Protein AF-L1P5S3-F1 (afdb_monomer_lite)

Foldseek 3Di:
DDDDDDDDDDDPPDVDPPPDPPPPVVQQDLVLLVVLVCPDQQNVLVQVVCCVQQVHRFKDWDWDWDADPNFIWIKIWIFGHAPPDTHTDWIKTAGRRGSNFIWTQDPVRDTGTVVVVVVVLVVVVVLVVCVVVQLQCLQADPVSVLVQADPFEWEWEQDPVSGIHIDPGDNDDPDNRHPVWDWDWDDGSFWIWTATPPPGKIFIWGDDDSHIHGRYIGD

pLDDT: mean 85.03, std 16.92, range [34.47, 97.31]

Radius of gyration: 24.55 Å; chains: 1; bounding box: 67×38×88 Å

Secondary structure (DSSP, 8-state):
--------------S--------------HHHHHHHHHTSHHHHHHHHHHHHHHSS--EEEEEEEEEETTEEEEEEEEEEE-SS-EEEEEEEEEETTEEEEEEEE-TTS-EEEHHHHHHHHHHHHHHGGGHHHHHHHHHH-HHHHHHTEEEEEEEEEE-TTS-EEEE---SS--S---TTS-EEEEEETTEEEEEETTT--EEEEEEETTEEEEEEEE-

Structure (mmCIF, N/CA/C/O backbone):
data_AF-L1P5S3-F1
#
_entry.id   AF-L1P5S3-F1
#
loop_
_atom_site.group_PDB
_atom_site.id
_atom_site.type_symbol
_atom_site.label_atom_id
_atom_site.label_alt_id
_atom_site.label_comp_id
_atom_site.label_asym_id
_atom_site.label_entity_id
_atom_site.label_seq_id
_atom_site.pdbx_PDB_ins_code
_atom_site.Cartn_x
_atom_site.Cartn_y
_atom_site.Cartn_z
_atom_site.occupancy
_atom_site.B_iso_or_equiv
_atom_site.auth_seq_id
_atom_site.auth_comp_id
_atom_site.auth_asym_id
_atom_site.auth_atom_id
_atom_site.pdbx_PDB_model_num
ATOM 1 N N . MET A 1 1 ? 43.421 15.321 66.075 1.00 35.12 1 MET A N 1
ATOM 2 C CA . MET A 1 1 ? 43.368 15.310 64.597 1.00 35.12 1 MET A CA 1
ATOM 3 C C . MET A 1 1 ? 42.610 14.053 64.197 1.00 35.12 1 MET A C 1
ATOM 5 O O . MET A 1 1 ? 43.048 12.979 64.567 1.00 35.12 1 MET A O 1
ATOM 9 N N . THR A 1 2 ? 41.324 14.192 63.843 1.00 34.53 2 THR A N 1
ATOM 10 C CA . THR A 1 2 ? 40.792 13.954 62.472 1.00 34.53 2 THR A CA 1
ATOM 11 C C . THR A 1 2 ? 41.035 12.519 61.984 1.00 34.53 2 THR A C 1
ATOM 13 O O . THR A 1 2 ? 42.180 12.112 61.921 1.00 34.53 2 THR A O 1
ATOM 16 N N . LYS A 1 3 ? 40.067 11.712 61.543 1.00 34.47 3 LYS A N 1
ATOM 17 C CA . LYS A 1 3 ? 38.667 11.914 61.141 1.00 34.47 3 LYS A CA 1
ATOM 18 C C . LYS A 1 3 ? 38.027 10.517 60.981 1.00 34.47 3 LYS A C 1
ATOM 20 O O . LYS A 1 3 ? 38.712 9.555 60.664 1.00 34.47 3 LYS A O 1
ATOM 25 N N . TYR A 1 4 ? 36.716 10.478 61.188 1.00 41.50 4 TYR A N 1
ATOM 26 C CA . TYR A 1 4 ? 35.738 9.433 60.875 1.00 41.50 4 TYR A CA 1
ATOM 27 C C . TYR A 1 4 ? 35.933 8.704 59.535 1.00 41.50 4 TYR A C 1
ATOM 29 O O . TYR A 1 4 ? 36.260 9.352 58.546 1.00 41.50 4 TYR A O 1
ATOM 37 N N . ALA A 1 5 ? 35.530 7.428 59.476 1.00 39.50 5 ALA A N 1
ATOM 38 C CA . ALA A 1 5 ? 34.438 6.995 58.592 1.00 39.50 5 ALA A CA 1
ATOM 39 C C . ALA A 1 5 ? 33.967 5.575 58.955 1.00 39.50 5 ALA A C 1
ATOM 41 O O . ALA A 1 5 ? 34.622 4.574 58.684 1.00 39.50 5 ALA A O 1
ATOM 42 N N . ILE A 1 6 ? 32.798 5.533 59.586 1.00 43.88 6 ILE A N 1
ATOM 43 C CA . ILE A 1 6 ? 31.935 4.370 59.757 1.00 43.88 6 ILE A CA 1
ATOM 44 C C . ILE A 1 6 ? 31.344 4.030 58.380 1.00 43.88 6 ILE A C 1
ATOM 46 O O . ILE A 1 6 ? 30.724 4.900 57.770 1.00 43.88 6 ILE A O 1
ATOM 50 N N . LEU A 1 7 ? 31.488 2.791 57.904 1.00 36.34 7 LEU A N 1
ATOM 51 C CA . LEU A 1 7 ? 30.709 2.280 56.771 1.00 36.34 7 LEU A CA 1
ATOM 52 C C . LEU A 1 7 ? 29.681 1.278 57.313 1.00 36.34 7 LEU A C 1
ATOM 54 O O . LEU A 1 7 ? 29.959 0.094 57.484 1.00 36.34 7 LEU A O 1
ATOM 58 N N . ILE A 1 8 ? 28.509 1.804 57.672 1.00 47.88 8 ILE A N 1
ATOM 59 C CA . ILE A 1 8 ? 27.335 1.033 58.086 1.00 47.88 8 ILE A CA 1
ATOM 60 C C . ILE A 1 8 ? 26.680 0.411 56.848 1.00 47.88 8 ILE A C 1
ATOM 62 O O . ILE A 1 8 ? 26.396 1.094 55.865 1.00 47.88 8 ILE A O 1
ATOM 66 N N . LEU A 1 9 ? 26.415 -0.892 56.956 1.00 48.91 9 LEU A N 1
ATOM 67 C CA . LEU A 1 9 ? 25.468 -1.670 56.163 1.00 48.91 9 LEU A CA 1
ATOM 68 C C . LEU A 1 9 ? 24.110 -0.968 56.049 1.00 48.91 9 LEU A C 1
ATOM 70 O O . LEU A 1 9 ? 23.388 -0.929 57.038 1.00 48.91 9 LEU A O 1
ATOM 74 N N . VAL A 1 10 ? 23.712 -0.547 54.848 1.00 45.19 10 VAL A N 1
ATOM 75 C CA . VAL A 1 10 ? 22.305 -0.547 54.410 1.00 45.19 10 VAL A CA 1
ATOM 76 C C . VAL A 1 10 ? 22.292 -0.635 52.885 1.00 45.19 10 VAL A C 1
ATOM 78 O O . VAL A 1 10 ? 22.661 0.326 52.223 1.00 45.19 10 VAL A O 1
ATOM 81 N N . THR A 1 11 ? 21.897 -1.776 52.318 1.00 45.16 11 THR A N 1
ATOM 82 C CA . THR A 1 11 ? 21.231 -1.882 50.996 1.00 45.16 11 THR A CA 1
ATOM 83 C C . THR A 1 11 ? 20.811 -3.334 50.747 1.00 45.16 11 THR A C 1
ATOM 85 O O . THR A 1 11 ? 21.218 -3.999 49.803 1.00 45.16 11 THR A O 1
ATOM 88 N N . SER A 1 12 ? 19.962 -3.846 51.631 1.00 45.00 12 SER A N 1
ATOM 89 C CA . SER A 1 12 ? 19.159 -5.053 51.396 1.00 45.00 12 SER A CA 1
ATOM 90 C C . SER A 1 12 ? 17.698 -4.787 51.763 1.00 45.00 12 SER A C 1
ATOM 92 O O . SER A 1 12 ? 17.032 -5.564 52.433 1.00 45.00 12 SER A O 1
ATOM 94 N N . MET A 1 13 ? 17.193 -3.650 51.289 1.00 44.00 13 MET A N 1
ATOM 95 C CA . MET A 1 13 ? 15.770 -3.392 51.107 1.00 44.00 13 MET A CA 1
ATOM 96 C C . MET A 1 13 ? 15.628 -2.781 49.722 1.00 44.00 13 MET A C 1
ATOM 98 O O . MET A 1 13 ? 16.158 -1.702 49.496 1.00 44.00 13 MET A O 1
ATOM 102 N N . LEU A 1 14 ? 15.017 -3.548 48.815 1.00 44.66 14 LEU A N 1
ATOM 103 C CA . LEU A 1 14 ? 14.262 -3.153 47.611 1.00 44.66 14 LEU A CA 1
ATOM 104 C C . LEU A 1 14 ? 13.977 -4.369 46.689 1.00 44.66 14 LEU A C 1
ATOM 106 O O . LEU A 1 14 ? 13.505 -4.201 45.572 1.00 44.66 14 LEU A O 1
ATOM 110 N N . LEU A 1 15 ? 14.164 -5.611 47.161 1.00 42.84 15 LEU A N 1
ATOM 111 C CA . LEU A 1 15 ? 13.545 -6.810 46.571 1.00 42.84 15 LEU A CA 1
ATOM 112 C C . LEU A 1 15 ? 12.185 -7.088 47.225 1.00 42.84 15 LEU A C 1
ATOM 114 O O . LEU A 1 15 ? 11.959 -8.138 47.810 1.00 42.84 15 LEU A O 1
ATOM 118 N N . SER A 1 16 ? 11.301 -6.099 47.159 1.00 41.97 16 SER A N 1
ATOM 119 C CA . SER A 1 16 ? 9.858 -6.262 47.365 1.00 41.97 16 SER A CA 1
ATOM 120 C C . SER A 1 16 ? 9.163 -4.951 47.004 1.00 41.97 16 SER A C 1
ATOM 122 O O . SER A 1 16 ? 8.587 -4.267 47.842 1.00 41.97 16 SER A O 1
ATOM 124 N N . CYS A 1 17 ? 9.253 -4.601 45.724 1.00 41.22 17 CYS A N 1
ATOM 125 C CA . CYS A 1 17 ? 8.175 -3.901 45.044 1.00 41.22 17 CYS A CA 1
ATOM 126 C C . CYS A 1 17 ? 7.685 -4.813 43.920 1.00 41.22 17 CYS A C 1
ATOM 128 O O . CYS A 1 17 ? 7.823 -4.511 42.739 1.00 41.22 17 CYS A O 1
ATOM 130 N N . GLU A 1 18 ? 7.001 -5.888 44.313 1.00 43.19 18 GLU A N 1
ATOM 131 C CA . GLU A 1 18 ? 5.738 -6.255 43.667 1.00 43.19 18 GLU A CA 1
ATOM 132 C C . GLU A 1 18 ? 4.734 -5.113 43.908 1.00 43.19 18 GLU A C 1
ATOM 134 O O . GLU A 1 18 ? 3.696 -5.261 44.544 1.00 43.19 18 GLU A O 1
ATOM 139 N N . ASN A 1 19 ? 5.071 -3.908 43.448 1.00 40.59 19 ASN A N 1
ATOM 140 C CA . ASN A 1 19 ? 4.117 -2.827 43.408 1.00 40.59 19 ASN A CA 1
ATOM 141 C C . ASN A 1 19 ? 3.303 -3.095 42.166 1.00 40.59 19 ASN A C 1
ATOM 143 O O . ASN A 1 19 ? 3.696 -2.716 41.067 1.00 40.59 19 ASN A O 1
ATOM 147 N N . ALA A 1 20 ? 2.201 -3.810 42.377 1.00 40.59 20 ALA A N 1
ATOM 148 C CA . ALA A 1 20 ? 0.887 -3.359 41.967 1.00 40.59 20 ALA A CA 1
ATOM 149 C C . ALA A 1 20 ? 0.939 -2.144 41.026 1.00 40.59 20 ALA A C 1
ATOM 151 O O . ALA A 1 20 ? 0.567 -1.026 41.390 1.00 40.59 20 ALA A O 1
ATOM 152 N N . SER A 1 21 ? 1.308 -2.373 39.767 1.00 39.81 21 SER A N 1
ATOM 153 C CA . SER A 1 21 ? 0.631 -1.687 38.687 1.00 39.81 21 SER A CA 1
ATOM 154 C C . SER A 1 21 ? -0.776 -2.254 38.729 1.00 39.81 21 SER A C 1
ATOM 156 O O . SER A 1 21 ? -1.131 -3.209 38.044 1.00 39.81 21 SER A O 1
ATOM 158 N N . SER A 1 22 ? -1.562 -1.697 39.652 1.00 42.19 22 SER A N 1
ATOM 159 C CA . SER A 1 22 ? -3.004 -1.676 39.545 1.00 42.19 22 SER A CA 1
ATOM 160 C C . SER A 1 22 ? -3.326 -1.612 38.058 1.00 42.19 22 SER A C 1
ATOM 162 O O . SER A 1 22 ? -2.827 -0.741 37.338 1.00 42.19 22 SER A O 1
ATOM 164 N N . LEU A 1 23 ? -4.075 -2.610 37.592 1.00 40.25 23 LEU A N 1
ATOM 165 C CA . LEU A 1 23 ? -4.736 -2.615 36.300 1.00 40.25 23 LEU A CA 1
ATOM 166 C C . LEU A 1 23 ? -5.725 -1.435 36.265 1.00 40.25 23 LEU A C 1
ATOM 168 O O . LEU A 1 23 ? -6.934 -1.607 36.159 1.00 40.25 23 LEU A O 1
ATOM 172 N N . LEU A 1 24 ? -5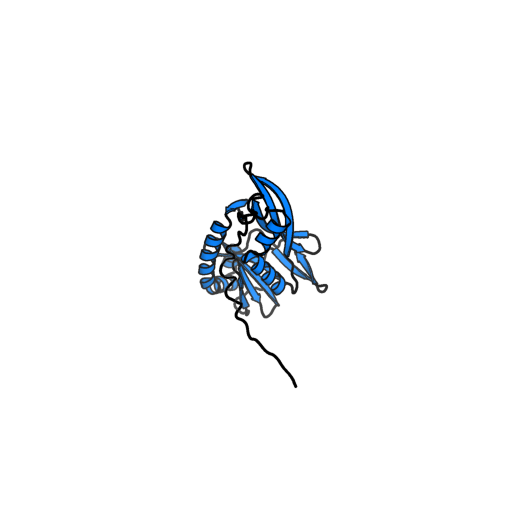.224 -0.204 36.324 1.00 40.44 24 LEU A N 1
ATOM 173 C CA . LEU A 1 24 ? -5.786 0.883 35.562 1.00 40.44 24 LEU A CA 1
ATOM 174 C C . LEU A 1 24 ? -5.600 0.433 34.122 1.00 40.44 24 LEU A C 1
ATOM 176 O O . LEU A 1 24 ? -4.555 0.660 33.510 1.00 40.44 24 LEU A O 1
ATOM 180 N N . LYS A 1 25 ? -6.604 -0.285 33.597 1.00 50.34 25 LYS A N 1
ATOM 181 C CA . LYS A 1 25 ? -6.824 -0.350 32.156 1.00 50.34 25 LYS A CA 1
ATOM 182 C C . LYS A 1 25 ? -6.714 1.099 31.707 1.00 50.34 25 LYS A C 1
ATOM 184 O O . LYS A 1 25 ? -7.606 1.879 32.023 1.00 50.34 25 LYS A O 1
ATOM 189 N N . LYS A 1 26 ? -5.593 1.480 31.079 1.00 57.44 26 LYS A N 1
ATOM 190 C CA . LYS A 1 26 ? -5.477 2.784 30.428 1.00 57.44 26 LYS A CA 1
ATOM 191 C C . LYS A 1 26 ? -6.709 2.865 29.550 1.00 57.44 26 LYS A C 1
ATOM 193 O O . LYS A 1 26 ? -6.843 2.053 28.633 1.00 57.44 26 LYS A O 1
ATOM 198 N N . GLU A 1 27 ? -7.641 3.737 29.916 1.00 71.50 27 GLU A N 1
ATOM 199 C CA . GLU A 1 27 ? -8.877 3.858 29.170 1.00 71.50 27 GLU A CA 1
ATOM 200 C C . GLU A 1 27 ? -8.493 4.149 27.728 1.00 71.50 27 GLU A C 1
ATOM 202 O O . GLU A 1 27 ? -7.655 5.013 27.441 1.00 71.50 27 GLU A O 1
ATOM 207 N N . CYS A 1 28 ? -9.031 3.336 26.827 1.00 88.50 28 CYS A N 1
ATOM 208 C CA . CYS A 1 28 ? -8.788 3.540 25.423 1.00 88.50 28 CYS A CA 1
ATOM 209 C C . CYS A 1 28 ? -9.526 4.815 25.028 1.00 88.50 28 CYS A C 1
ATOM 211 O O . CYS A 1 28 ? -10.754 4.864 25.021 1.00 88.50 28 CYS A O 1
ATOM 213 N N . ASN A 1 29 ? -8.765 5.867 24.756 1.00 92.94 29 ASN A N 1
ATOM 214 C CA . ASN A 1 29 ? -9.273 7.126 24.258 1.00 92.94 29 ASN A CA 1
ATOM 215 C C . ASN A 1 29 ? -8.809 7.303 22.813 1.00 92.94 29 ASN A C 1
ATOM 217 O O . ASN A 1 29 ? -8.048 6.497 22.277 1.00 92.94 29 ASN A O 1
ATOM 221 N N . ILE A 1 30 ? -9.282 8.361 22.165 1.00 91.94 30 ILE A N 1
ATOM 222 C CA . ILE A 1 30 ? -9.034 8.543 20.737 1.00 91.94 30 ILE A CA 1
ATOM 223 C C . ILE A 1 30 ? -7.537 8.695 20.418 1.00 91.94 30 ILE A C 1
ATOM 225 O O . ILE A 1 30 ? -7.056 8.129 19.440 1.00 91.94 30 ILE A O 1
ATOM 229 N N . THR A 1 31 ? -6.780 9.370 21.288 1.00 93.06 31 THR A N 1
ATOM 230 C CA . THR A 1 31 ? -5.335 9.568 21.130 1.00 93.06 31 THR A CA 1
ATOM 231 C C . THR A 1 31 ? -4.572 8.260 21.300 1.00 93.06 31 THR A C 1
ATOM 233 O O . THR A 1 31 ? -3.688 7.958 20.503 1.00 93.06 31 THR A O 1
ATOM 236 N N . THR A 1 32 ? -4.908 7.457 22.314 1.00 94.00 32 THR A N 1
ATOM 237 C CA . THR A 1 32 ? -4.239 6.168 22.531 1.00 94.00 32 THR A CA 1
ATOM 238 C C . THR A 1 32 ? -4.601 5.157 21.446 1.00 94.00 32 THR A C 1
ATOM 240 O O . THR A 1 32 ? -3.724 4.428 20.997 1.00 94.00 32 THR A O 1
ATOM 243 N N . ALA A 1 33 ? -5.838 5.172 20.942 1.00 95.44 33 ALA A N 1
ATOM 244 C CA . ALA A 1 33 ? -6.256 4.345 19.811 1.00 95.44 33 ALA A CA 1
ATOM 245 C C . ALA A 1 33 ? -5.461 4.673 18.540 1.00 95.44 33 ALA A C 1
ATOM 247 O O . ALA A 1 33 ? -4.965 3.777 17.856 1.00 95.44 33 ALA A O 1
ATOM 248 N N . GLN A 1 34 ? -5.294 5.963 18.247 1.00 95.31 34 GLN A N 1
ATOM 249 C CA . GLN A 1 34 ? -4.483 6.422 17.126 1.00 95.31 34 GLN A CA 1
ATOM 250 C C . GLN A 1 34 ? -3.018 5.998 17.273 1.00 95.31 34 GLN A C 1
ATOM 252 O O . GLN A 1 34 ? -2.427 5.508 16.313 1.00 95.31 34 GLN A O 1
ATOM 257 N N . GLN A 1 35 ? -2.438 6.144 18.467 1.00 94.94 35 GLN A N 1
ATOM 258 C CA . GLN A 1 35 ? -1.069 5.702 18.748 1.00 94.94 35 GLN A CA 1
ATOM 259 C C . GLN A 1 35 ? -0.902 4.192 18.552 1.00 94.94 35 GLN A C 1
ATOM 261 O O . GLN A 1 35 ? 0.103 3.778 17.977 1.00 94.94 35 GLN A O 1
ATOM 266 N N . SER A 1 36 ? -1.886 3.382 18.960 1.00 95.44 36 SER A N 1
ATOM 267 C CA . SER A 1 36 ? -1.873 1.935 18.723 1.00 95.44 36 SER A CA 1
ATOM 268 C C . SER A 1 36 ? -1.815 1.594 17.235 1.00 95.44 36 SER A C 1
ATOM 270 O O . SER A 1 36 ? -1.008 0.758 16.844 1.00 95.44 36 SER A O 1
ATOM 272 N N . VAL A 1 37 ? -2.619 2.263 16.397 1.00 96.62 37 VAL A N 1
ATOM 273 C CA . VAL A 1 37 ? -2.587 2.065 14.935 1.00 96.62 37 VAL A CA 1
ATOM 274 C C . VAL A 1 37 ? -1.276 2.571 14.335 1.00 96.62 37 VAL A C 1
ATOM 276 O O . VAL A 1 37 ? -0.691 1.915 13.480 1.00 96.62 37 VAL A O 1
ATOM 279 N N . TRP A 1 38 ? -0.771 3.718 14.794 1.00 94.44 38 TRP A N 1
ATOM 280 C CA . TRP A 1 38 ? 0.493 4.262 14.300 1.00 94.44 38 TRP A CA 1
ATOM 281 C C . TRP A 1 38 ? 1.675 3.346 14.621 1.00 94.44 38 TRP A C 1
ATOM 283 O O . TRP A 1 38 ? 2.601 3.248 13.826 1.00 94.44 38 TRP A O 1
ATOM 293 N N . ALA A 1 39 ? 1.645 2.649 15.757 1.00 94.94 39 ALA A N 1
ATOM 294 C CA . ALA A 1 39 ? 2.690 1.714 16.163 1.00 94.94 39 ALA A CA 1
ATOM 295 C C . ALA A 1 39 ? 2.701 0.397 15.362 1.00 94.94 39 ALA A C 1
ATOM 297 O O . ALA A 1 39 ? 3.631 -0.395 15.526 1.00 94.94 39 ALA A O 1
ATOM 298 N N . LEU A 1 40 ? 1.702 0.146 14.508 1.00 94.44 40 LEU A N 1
ATOM 299 C CA . LEU A 1 40 ? 1.637 -1.085 13.726 1.00 94.44 40 LEU A CA 1
ATOM 300 C C . LEU A 1 40 ? 2.784 -1.157 12.696 1.00 94.44 40 LEU A C 1
ATOM 302 O O . LEU A 1 40 ? 3.063 -0.160 12.016 1.00 94.44 40 LEU A O 1
ATOM 306 N N . PRO A 1 41 ? 3.453 -2.318 12.540 1.00 92.06 41 PRO A N 1
ATOM 307 C CA . PRO A 1 41 ? 4.612 -2.453 11.658 1.00 92.06 41 PRO A CA 1
ATOM 308 C C . PRO A 1 41 ? 4.350 -2.063 10.199 1.00 92.06 41 PRO A C 1
ATOM 310 O O . PRO A 1 41 ? 5.189 -1.413 9.580 1.00 92.06 41 PRO A O 1
ATOM 313 N N . GLU A 1 42 ? 3.196 -2.421 9.640 1.00 91.38 42 GLU A N 1
ATOM 314 C CA . GLU A 1 42 ? 2.822 -2.083 8.265 1.00 91.38 42 GLU A CA 1
ATOM 315 C C . GLU A 1 42 ? 2.539 -0.590 8.092 1.00 91.38 42 GLU A C 1
ATOM 317 O O . GLU A 1 42 ? 2.878 -0.022 7.055 1.00 91.38 42 GLU A O 1
ATOM 322 N N . VAL A 1 43 ? 1.999 0.072 9.121 1.00 94.19 43 VAL A N 1
ATOM 323 C CA . VAL A 1 43 ? 1.799 1.525 9.108 1.00 94.19 43 VAL A CA 1
ATOM 324 C C . VAL A 1 43 ? 3.154 2.224 9.105 1.00 94.19 43 VAL A C 1
ATOM 326 O O . VAL A 1 43 ? 3.405 3.072 8.249 1.00 94.19 43 VAL A O 1
ATOM 329 N N . GLN A 1 44 ? 4.075 1.806 9.977 1.00 95.25 44 GLN A N 1
ATOM 330 C CA . GLN A 1 44 ? 5.448 2.316 9.987 1.00 95.25 44 GLN A CA 1
ATOM 331 C C . GLN A 1 44 ? 6.173 2.056 8.660 1.00 95.25 44 GLN A C 1
ATOM 333 O O . GLN A 1 44 ? 6.826 2.950 8.119 1.00 95.25 44 GLN A O 1
ATOM 338 N N . ALA A 1 45 ? 6.016 0.865 8.082 1.00 93.56 45 ALA A N 1
ATOM 339 C CA . ALA A 1 45 ? 6.595 0.532 6.787 1.00 93.56 45 ALA A CA 1
ATOM 340 C C . ALA A 1 45 ? 6.027 1.407 5.660 1.00 93.56 45 ALA A C 1
ATOM 342 O O . ALA A 1 45 ? 6.789 1.893 4.824 1.00 93.56 45 ALA A O 1
ATOM 343 N N . LYS A 1 46 ? 4.716 1.679 5.665 1.00 94.56 46 LYS A N 1
ATOM 344 C CA . LYS A 1 46 ? 4.065 2.571 4.696 1.00 94.56 46 LYS A CA 1
ATOM 345 C C . LYS A 1 46 ? 4.576 4.007 4.828 1.00 94.56 46 LYS A C 1
ATOM 347 O O . LYS A 1 46 ? 4.824 4.655 3.811 1.00 94.56 46 LYS A O 1
ATOM 352 N N . ILE A 1 47 ? 4.796 4.497 6.055 1.00 94.94 47 ILE A N 1
ATOM 353 C CA . ILE A 1 47 ? 5.395 5.821 6.306 1.00 94.94 47 ILE A CA 1
ATOM 354 C C . ILE A 1 47 ? 6.769 5.897 5.637 1.00 94.94 47 ILE A C 1
ATOM 356 O O . ILE A 1 47 ? 7.014 6.802 4.834 1.00 94.94 47 ILE A O 1
ATOM 360 N N . GLN A 1 48 ? 7.634 4.912 5.901 1.00 95.56 48 GLN A N 1
ATOM 361 C CA . GLN A 1 48 ? 8.970 4.843 5.304 1.00 95.56 48 GLN A CA 1
ATOM 362 C C . GLN A 1 48 ? 8.918 4.728 3.779 1.00 95.56 48 GLN A C 1
ATOM 364 O O . GLN A 1 48 ? 9.663 5.423 3.091 1.00 95.56 48 GLN A O 1
ATOM 369 N N . GLN A 1 49 ? 8.008 3.912 3.244 1.00 95.44 49 GLN A N 1
ATOM 370 C CA . GLN A 1 49 ? 7.772 3.794 1.806 1.00 95.44 49 GLN A CA 1
ATOM 371 C C . GLN A 1 49 ? 7.419 5.148 1.186 1.00 95.44 49 GLN A C 1
ATOM 373 O O . GLN A 1 49 ? 8.065 5.577 0.235 1.00 95.44 49 GLN A O 1
ATOM 378 N N . SER A 1 50 ? 6.451 5.865 1.761 1.00 94.38 50 SER A N 1
ATOM 379 C CA . SER A 1 50 ? 6.017 7.173 1.252 1.00 94.38 50 SER A CA 1
ATOM 380 C C . SER A 1 50 ? 7.143 8.214 1.254 1.00 94.38 50 SER A C 1
ATOM 382 O O . SER A 1 50 ? 7.276 9.010 0.318 1.00 94.38 50 SER A O 1
ATOM 384 N N . LYS A 1 51 ? 7.998 8.166 2.284 1.00 94.00 51 LYS A N 1
ATOM 385 C CA . LYS A 1 51 ? 9.162 9.037 2.426 1.00 94.00 51 LYS A CA 1
ATOM 386 C C . LYS A 1 51 ? 10.250 8.702 1.418 1.00 94.00 51 LYS A C 1
ATOM 388 O O . LYS A 1 51 ? 10.825 9.619 0.842 1.00 94.00 51 LYS A O 1
ATOM 393 N N . ALA A 1 52 ? 10.505 7.420 1.175 1.00 93.50 52 ALA A N 1
ATOM 394 C CA . ALA A 1 52 ? 11.457 6.979 0.162 1.00 93.50 52 ALA A CA 1
ATOM 395 C C . ALA A 1 52 ? 11.012 7.368 -1.258 1.00 93.50 52 ALA A C 1
ATOM 397 O O . ALA A 1 52 ? 11.848 7.749 -2.071 1.00 93.50 52 ALA A O 1
ATOM 398 N N . LEU A 1 53 ? 9.706 7.311 -1.537 1.00 93.25 53 LEU A N 1
ATOM 399 C CA . LEU A 1 53 ? 9.146 7.609 -2.859 1.00 93.25 53 LEU A CA 1
ATOM 400 C C . LEU A 1 53 ? 9.050 9.111 -3.158 1.00 93.25 53 LEU A C 1
ATOM 402 O O . LEU A 1 53 ? 9.283 9.513 -4.289 1.00 93.25 53 LEU A O 1
ATOM 406 N N . SER A 1 54 ? 8.722 9.943 -2.164 1.00 91.69 54 SER A N 1
ATOM 407 C CA . SER A 1 54 ? 8.429 11.375 -2.381 1.00 91.69 54 SER A CA 1
ATOM 408 C C . SER A 1 54 ? 9.370 12.347 -1.659 1.00 91.69 54 SER A C 1
ATOM 410 O O . SER A 1 54 ? 9.142 13.560 -1.660 1.00 91.69 54 SER A O 1
ATOM 412 N N . GLY A 1 55 ? 10.380 11.827 -0.956 1.00 90.00 55 GLY A N 1
ATOM 413 C CA . GLY A 1 55 ? 11.332 12.594 -0.145 1.00 90.00 55 GLY A CA 1
ATOM 414 C C . GLY A 1 55 ? 10.774 13.155 1.173 1.00 90.00 55 GLY A C 1
ATOM 415 O O . GLY A 1 55 ? 11.536 13.696 1.975 1.00 90.00 55 GLY A O 1
ATOM 416 N N . LYS A 1 56 ? 9.465 13.037 1.432 1.00 89.81 56 LYS A N 1
ATOM 417 C CA . LYS A 1 56 ? 8.782 13.564 2.628 1.00 89.81 56 LYS A CA 1
ATOM 418 C C . LYS A 1 56 ? 7.764 12.559 3.158 1.00 89.81 56 LYS A C 1
ATOM 420 O O . LYS A 1 56 ? 7.265 11.725 2.415 1.00 89.81 56 LYS A O 1
ATOM 425 N N . GLU A 1 57 ? 7.430 12.651 4.440 1.00 90.31 57 GLU A N 1
ATOM 426 C CA . GLU A 1 57 ? 6.314 11.881 4.994 1.00 90.31 57 GLU A CA 1
ATOM 427 C C . GLU A 1 57 ? 4.990 12.380 4.401 1.00 90.31 57 GLU A C 1
ATOM 429 O O . GLU A 1 57 ? 4.702 13.578 4.432 1.00 90.31 57 GLU A O 1
ATOM 434 N N . ARG A 1 58 ? 4.205 11.464 3.824 1.00 92.94 58 ARG A N 1
ATOM 435 C CA . ARG A 1 58 ? 2.935 11.794 3.152 1.00 92.94 58 ARG A CA 1
ATOM 436 C C . ARG A 1 58 ? 1.717 11.218 3.840 1.00 92.94 58 ARG A C 1
ATOM 438 O O . ARG A 1 58 ? 0.611 11.486 3.394 1.00 92.94 58 ARG A O 1
ATOM 445 N N . ILE A 1 59 ? 1.892 10.412 4.877 1.00 94.56 59 ILE A N 1
ATOM 446 C CA . ILE A 1 59 ? 0.766 9.738 5.511 1.00 94.56 59 ILE A CA 1
ATOM 447 C C . ILE A 1 59 ? 0.107 10.675 6.506 1.00 94.56 59 ILE A C 1
ATOM 449 O O . ILE A 1 59 ? 0.760 11.280 7.350 1.00 94.56 59 ILE A O 1
ATOM 453 N N . GLN A 1 60 ? -1.209 10.764 6.410 1.00 93.62 60 GLN A N 1
ATOM 454 C CA . GLN A 1 60 ? -2.060 11.416 7.386 1.00 93.62 60 GLN A CA 1
ATOM 455 C C . GLN A 1 60 ? -3.119 10.447 7.879 1.00 93.62 60 GLN A C 1
ATOM 457 O O . GLN A 1 60 ? -3.451 9.458 7.217 1.00 93.62 60 GLN A O 1
ATOM 462 N N . TYR A 1 61 ? -3.679 10.774 9.038 1.00 93.88 61 TYR A N 1
ATOM 463 C CA . TYR A 1 61 ? -4.841 10.096 9.575 1.00 93.88 61 TYR A CA 1
ATOM 464 C C . TYR A 1 61 ? -6.001 11.075 9.751 1.00 93.88 61 TYR A C 1
ATOM 466 O O . TYR A 1 61 ? -5.817 12.250 10.066 1.00 93.88 61 TYR A O 1
ATOM 474 N N . THR A 1 62 ? -7.213 10.558 9.594 1.00 94.81 62 THR A N 1
ATOM 475 C CA . THR A 1 62 ? -8.432 11.178 10.116 1.00 94.81 62 THR A CA 1
ATOM 476 C C . THR A 1 62 ? -9.094 10.210 11.082 1.00 94.81 62 THR A C 1
ATOM 478 O O . THR A 1 62 ? -8.909 8.993 10.976 1.00 94.81 62 THR A O 1
ATOM 481 N N . GLN A 1 63 ? -9.836 10.743 12.050 1.00 94.75 63 GLN A N 1
ATOM 482 C CA . GLN A 1 63 ? -10.451 9.927 13.085 1.00 94.75 63 GLN A CA 1
ATOM 483 C C . GLN A 1 63 ? -11.860 10.387 13.433 1.00 94.75 63 GLN A C 1
ATOM 485 O O . GLN A 1 63 ? -12.132 11.582 13.531 1.00 94.75 63 GLN A O 1
ATOM 490 N N . ASP A 1 64 ? -12.742 9.420 13.656 1.00 95.38 64 ASP A N 1
ATOM 491 C CA . ASP A 1 64 ? -14.088 9.638 14.171 1.00 95.38 64 ASP A CA 1
ATOM 492 C C . ASP A 1 64 ? -14.542 8.456 15.045 1.00 95.38 64 ASP A C 1
ATOM 494 O O . ASP A 1 64 ? -13.786 7.524 15.333 1.00 95.38 64 ASP A O 1
ATOM 498 N N . THR A 1 65 ? -15.769 8.533 15.558 1.00 95.81 65 THR A N 1
ATOM 499 C CA . THR A 1 65 ? -16.404 7.446 16.309 1.00 95.81 65 THR A CA 1
ATOM 500 C C . THR A 1 65 ? -17.522 6.843 15.475 1.00 95.81 65 THR A C 1
ATOM 502 O O . THR A 1 65 ? -18.354 7.578 14.948 1.00 95.81 65 THR A O 1
ATOM 505 N N . ILE A 1 66 ? -17.592 5.514 15.435 1.00 94.62 66 ILE A N 1
ATOM 506 C CA . ILE A 1 66 ? -18.682 4.787 14.779 1.00 94.62 66 ILE A CA 1
ATOM 507 C C . ILE A 1 66 ? -19.235 3.676 15.669 1.00 94.62 66 ILE A C 1
ATOM 509 O O . ILE A 1 66 ? -18.583 3.244 16.621 1.00 94.62 66 ILE A O 1
ATOM 513 N N . VAL A 1 67 ? -20.424 3.186 15.319 1.00 92.62 67 VAL A N 1
ATOM 514 C CA . VAL A 1 67 ? -21.044 2.010 15.935 1.00 92.62 67 VAL A CA 1
ATOM 515 C C . VAL A 1 67 ? -21.192 0.919 14.878 1.00 92.62 67 VAL A C 1
ATOM 517 O O . VAL A 1 67 ? -21.775 1.156 13.824 1.00 92.62 67 VAL A O 1
ATOM 520 N N . VAL A 1 68 ? -20.680 -0.277 15.165 1.00 86.69 68 VAL A N 1
ATOM 521 C CA . VAL A 1 68 ? -20.789 -1.468 14.311 1.00 86.69 68 VAL A CA 1
ATOM 522 C C . VAL A 1 68 ? -21.322 -2.608 15.167 1.00 86.69 68 VAL A C 1
ATOM 524 O O . VAL A 1 68 ? -20.744 -2.915 16.205 1.00 86.69 68 VAL A O 1
ATOM 527 N N . LEU A 1 69 ? -22.443 -3.218 14.764 1.00 84.44 69 LEU A N 1
ATOM 528 C CA . LEU A 1 69 ? -23.057 -4.360 15.464 1.00 84.44 69 LEU A CA 1
ATOM 529 C C . LEU A 1 69 ? -23.170 -4.161 16.994 1.00 84.44 69 LEU A C 1
ATOM 531 O O . LEU A 1 69 ? -22.902 -5.073 17.768 1.00 84.44 69 LEU A O 1
ATOM 535 N N . LYS A 1 70 ? -23.598 -2.960 17.418 1.00 86.81 70 LYS A N 1
ATOM 536 C CA . LYS A 1 70 ? -23.763 -2.515 18.824 1.00 86.81 70 LYS A CA 1
ATOM 537 C C . LYS A 1 70 ? -22.470 -2.217 19.597 1.00 86.81 70 LYS A C 1
ATOM 539 O O . LYS A 1 70 ? -22.555 -1.767 20.736 1.00 86.81 70 LYS A O 1
ATOM 544 N N . ASN A 1 71 ? -21.302 -2.387 18.987 1.00 88.75 71 ASN A N 1
ATOM 545 C CA . ASN A 1 71 ? -20.021 -2.000 19.569 1.00 88.75 71 ASN A CA 1
ATOM 546 C C . ASN A 1 71 ? -19.583 -0.630 19.049 1.00 88.75 71 ASN A C 1
ATOM 548 O O . ASN A 1 71 ? -19.791 -0.300 17.882 1.00 88.75 71 ASN A O 1
ATOM 552 N N . THR A 1 72 ? -18.950 0.159 19.913 1.00 93.38 72 THR A N 1
ATOM 553 C CA . THR A 1 72 ? -18.444 1.492 19.566 1.00 93.38 72 THR A CA 1
ATOM 554 C C . THR A 1 72 ? -16.942 1.434 19.317 1.00 93.38 72 THR A C 1
ATOM 556 O O . THR A 1 72 ? -16.185 0.941 20.156 1.00 93.38 72 THR A O 1
ATOM 559 N N . TYR A 1 73 ? -16.509 2.008 18.198 1.00 95.38 73 TYR A N 1
ATOM 560 C CA . TYR A 1 73 ? -15.115 2.018 17.762 1.00 95.38 73 TYR A CA 1
ATOM 561 C C . TYR A 1 73 ? -14.621 3.444 17.533 1.00 95.38 73 TYR A C 1
ATOM 563 O O . TYR A 1 73 ? -15.389 4.330 17.145 1.00 95.38 73 TYR A O 1
ATOM 571 N N . TYR A 1 74 ? -13.322 3.650 17.730 1.00 97.00 74 TYR A N 1
ATOM 572 C CA . TYR A 1 74 ? -12.594 4.721 17.062 1.00 97.00 74 TYR A CA 1
ATOM 573 C C . TYR A 1 74 ? -12.229 4.239 15.663 1.00 97.00 74 TYR A C 1
ATOM 575 O O . TYR A 1 74 ? -11.552 3.222 15.517 1.00 97.00 74 TYR A O 1
ATOM 583 N N . ARG A 1 75 ? -12.692 4.945 14.633 1.00 96.75 75 ARG A N 1
ATOM 584 C CA . ARG A 1 75 ? -12.308 4.674 13.249 1.00 96.75 75 ARG A CA 1
ATOM 585 C C . ARG A 1 75 ? -11.161 5.593 12.882 1.00 96.75 75 ARG A C 1
ATOM 587 O O . ARG A 1 75 ? -11.304 6.807 12.967 1.00 96.75 75 ARG A O 1
ATOM 594 N N . ILE A 1 76 ? -10.055 5.006 12.450 1.00 97.25 76 ILE A N 1
ATOM 595 C CA . ILE A 1 76 ? -8.828 5.697 12.062 1.00 97.25 76 ILE A CA 1
ATOM 596 C C . ILE A 1 76 ? -8.579 5.383 10.589 1.00 97.25 76 ILE A C 1
ATOM 598 O O . ILE A 1 76 ? -8.356 4.229 10.221 1.00 97.25 76 ILE A O 1
ATOM 602 N N . LYS A 1 77 ? -8.655 6.399 9.732 1.00 95.88 77 LYS A N 1
ATOM 603 C CA . LYS A 1 77 ? -8.442 6.266 8.285 1.00 95.88 77 LYS A CA 1
ATOM 604 C C . LYS A 1 77 ? -7.078 6.821 7.922 1.00 95.88 77 LYS A C 1
ATOM 606 O O . LYS A 1 77 ? -6.821 7.988 8.198 1.00 95.88 77 LYS A O 1
ATOM 611 N N . LEU A 1 78 ? -6.243 6.010 7.287 1.00 95.94 78 LEU A N 1
ATOM 612 C CA . LEU A 1 78 ? -4.950 6.419 6.749 1.00 95.94 78 LEU A CA 1
ATOM 613 C C . LEU A 1 78 ? -5.116 6.827 5.290 1.00 95.94 78 LEU A C 1
ATOM 615 O O . LEU A 1 78 ? -5.824 6.168 4.527 1.00 95.94 78 LEU A O 1
ATOM 619 N N . SER A 1 79 ? -4.426 7.891 4.903 1.00 95.31 79 SER A N 1
ATOM 620 C CA . SER A 1 79 ? -4.411 8.392 3.531 1.00 95.31 79 SER A CA 1
ATOM 621 C C . SER A 1 79 ? -3.069 9.030 3.191 1.00 95.31 79 SER A C 1
ATOM 623 O O . SER A 1 79 ? -2.353 9.487 4.085 1.00 95.31 79 SER A O 1
ATOM 625 N N . TYR A 1 80 ? -2.734 9.084 1.904 1.00 94.38 80 TYR A N 1
ATOM 626 C CA . TYR A 1 80 ? -1.710 9.998 1.420 1.00 94.38 80 TYR A CA 1
ATOM 627 C C . TYR A 1 80 ? -2.287 11.412 1.359 1.00 94.38 80 TYR A C 1
ATOM 629 O O . TYR A 1 80 ? -3.355 11.632 0.786 1.00 94.38 80 TYR A O 1
ATOM 637 N N . ASN A 1 81 ? -1.553 12.366 1.920 1.00 93.69 81 ASN A N 1
ATOM 638 C CA . ASN A 1 81 ? -1.827 13.786 1.812 1.00 93.69 81 ASN A CA 1
ATOM 639 C C . ASN A 1 81 ? -1.341 14.305 0.459 1.00 93.69 81 ASN A C 1
ATOM 641 O O . ASN A 1 81 ? -0.130 14.378 0.215 1.00 93.69 81 ASN A O 1
ATOM 645 N N . LEU A 1 82 ? -2.291 14.656 -0.401 1.00 91.94 82 LEU A N 1
ATOM 646 C CA . LEU A 1 82 ? -2.043 15.264 -1.701 1.00 91.94 82 LEU A CA 1
ATOM 647 C C . LEU A 1 82 ? -2.390 16.755 -1.632 1.00 91.94 82 LEU A C 1
ATOM 649 O O . LEU A 1 82 ? -3.086 17.200 -0.723 1.00 91.94 82 LEU A O 1
ATOM 653 N N . SER A 1 83 ? -1.932 17.548 -2.599 1.00 87.88 83 SER A N 1
ATOM 654 C CA . SER A 1 83 ? -2.097 19.011 -2.547 1.00 87.88 83 SER A CA 1
ATOM 655 C C . SER A 1 83 ? -3.550 19.490 -2.539 1.00 87.88 83 SER A C 1
ATOM 657 O O . SER A 1 83 ? -3.830 20.559 -2.004 1.00 87.88 83 SER A O 1
ATOM 659 N N . TYR A 1 84 ? -4.471 18.713 -3.110 1.00 84.31 84 TYR A N 1
ATOM 660 C CA . TYR A 1 84 ? -5.879 19.106 -3.265 1.00 84.31 84 TYR A CA 1
ATOM 661 C C . TYR A 1 84 ? -6.872 18.037 -2.800 1.00 84.31 84 TYR A C 1
ATOM 663 O O . TYR A 1 84 ? -8.079 18.241 -2.884 1.00 84.31 84 TYR A O 1
ATOM 671 N N . THR A 1 85 ? -6.386 16.880 -2.345 1.00 88.69 85 THR A N 1
ATOM 672 C CA . THR A 1 85 ? -7.233 15.747 -1.957 1.00 88.69 85 THR A CA 1
ATOM 673 C C . THR A 1 85 ? -6.468 14.770 -1.058 1.00 88.69 85 THR A C 1
ATOM 675 O O . THR A 1 85 ? -5.288 14.960 -0.767 1.00 88.69 85 THR A O 1
ATOM 678 N N . GLN A 1 86 ? -7.138 13.714 -0.612 1.00 91.06 86 GLN A N 1
ATOM 679 C CA . GLN A 1 86 ? -6.540 12.605 0.120 1.00 91.06 86 GLN A CA 1
ATOM 680 C C . GLN A 1 86 ? -6.748 11.314 -0.665 1.00 91.06 86 GLN A C 1
ATOM 682 O O . GLN A 1 86 ? -7.864 11.029 -1.096 1.00 91.06 86 GLN A O 1
ATOM 687 N N . LEU A 1 87 ? -5.689 10.518 -0.819 1.00 90.88 87 LEU A N 1
ATOM 688 C CA . LEU A 1 87 ? -5.786 9.185 -1.414 1.00 90.88 87 LEU A CA 1
ATOM 689 C C . LEU A 1 87 ? -5.866 8.137 -0.292 1.00 90.88 87 LEU A C 1
ATOM 691 O O . LEU A 1 87 ? -4.894 8.005 0.457 1.00 90.88 87 LEU A O 1
ATOM 695 N N . PRO A 1 88 ? -6.988 7.412 -0.122 1.00 91.62 88 PRO A N 1
ATOM 696 C CA . PRO A 1 88 ? -7.137 6.426 0.949 1.00 91.62 88 PRO A CA 1
ATOM 697 C C . PRO A 1 88 ? -6.106 5.292 0.867 1.00 91.62 88 PRO A C 1
ATOM 699 O O . PRO A 1 88 ? -5.772 4.831 -0.219 1.00 91.62 88 PRO A O 1
ATOM 702 N N . ILE A 1 89 ? -5.638 4.821 2.027 1.00 91.81 89 ILE A N 1
ATOM 703 C CA . ILE A 1 89 ? -4.709 3.685 2.154 1.00 91.81 89 ILE A CA 1
ATOM 704 C C . ILE A 1 89 ? -5.388 2.528 2.888 1.00 91.81 89 ILE A C 1
ATOM 706 O O . ILE A 1 89 ? -5.505 1.429 2.361 1.00 91.81 89 ILE A O 1
ATOM 710 N N . ALA A 1 90 ? -5.829 2.767 4.125 1.00 93.06 90 ALA A N 1
ATOM 711 C CA . ALA A 1 90 ? -6.401 1.738 4.987 1.00 93.06 90 ALA A CA 1
ATOM 712 C C . ALA A 1 90 ? -7.338 2.359 6.024 1.00 93.06 90 ALA A C 1
ATOM 714 O O . ALA A 1 90 ? -7.203 3.529 6.386 1.00 93.06 90 ALA A O 1
ATOM 715 N N . THR A 1 91 ? -8.281 1.570 6.532 1.00 95.81 91 THR A N 1
ATOM 716 C CA . THR A 1 91 ? -9.155 1.971 7.640 1.00 95.81 91 THR A CA 1
ATOM 717 C C . THR A 1 91 ? -9.060 0.953 8.763 1.00 95.81 91 THR A C 1
ATOM 719 O O . THR A 1 91 ? -9.331 -0.227 8.549 1.00 95.81 91 THR A O 1
ATOM 722 N N . TYR A 1 92 ? -8.731 1.429 9.960 1.00 96.88 92 TYR A N 1
ATOM 723 C CA . TYR A 1 92 ? -8.660 0.640 11.183 1.00 96.88 92 TYR A CA 1
ATOM 724 C C . TYR A 1 92 ? -9.806 1.015 12.115 1.00 96.88 92 TYR A C 1
ATOM 726 O O . TYR A 1 92 ? -10.169 2.188 12.228 1.00 96.88 92 TYR A O 1
ATOM 734 N N . LEU A 1 93 ? -10.356 0.022 12.804 1.00 96.31 93 LEU A N 1
ATOM 735 C CA . LEU A 1 93 ? -11.306 0.200 13.891 1.00 96.31 93 LEU A CA 1
ATOM 736 C C . LEU A 1 93 ? -10.666 -0.281 15.185 1.00 96.31 93 LEU A C 1
ATOM 738 O O . LEU A 1 93 ? -10.247 -1.429 15.276 1.00 96.31 93 LEU A O 1
ATOM 742 N N . VAL A 1 94 ? -10.622 0.591 16.184 1.00 96.88 94 VAL A N 1
ATOM 743 C CA . VAL A 1 94 ? -10.097 0.281 17.514 1.00 96.88 94 VAL A CA 1
ATOM 744 C C . VAL A 1 94 ? -11.251 0.289 18.501 1.00 96.88 94 VAL A C 1
ATOM 746 O O . VAL A 1 94 ? -12.000 1.270 18.573 1.00 96.88 94 VAL A O 1
ATOM 749 N N . ALA A 1 95 ? -11.430 -0.795 19.249 1.00 94.31 95 ALA A N 1
ATOM 750 C CA . ALA A 1 95 ? -12.522 -0.891 20.208 1.00 94.31 95 ALA A CA 1
ATOM 751 C C . ALA A 1 95 ? -12.342 0.137 21.339 1.00 94.31 95 ALA A C 1
ATOM 753 O O . ALA A 1 95 ? -11.290 0.207 21.976 1.00 94.31 95 ALA A O 1
ATOM 754 N N . LYS A 1 96 ? -13.382 0.928 21.646 1.00 93.25 96 LYS A N 1
ATOM 755 C CA . LYS A 1 96 ? -13.291 1.979 22.685 1.00 93.25 96 LYS A CA 1
ATOM 756 C C . LYS A 1 96 ? -13.006 1.453 24.093 1.00 93.25 96 LYS A C 1
ATOM 758 O O . LYS A 1 96 ? -12.595 2.209 24.961 1.00 93.25 96 LYS A O 1
ATOM 763 N N . ASN A 1 97 ? -13.256 0.176 24.347 1.00 89.88 97 ASN A N 1
ATOM 764 C CA . ASN A 1 97 ? -12.997 -0.472 25.631 1.00 89.88 97 ASN A CA 1
ATOM 765 C C . ASN A 1 97 ? -11.621 -1.166 25.688 1.00 89.88 97 ASN A C 1
ATOM 767 O O . ASN A 1 97 ? -11.218 -1.602 26.769 1.00 89.88 97 ASN A O 1
ATOM 771 N N . ASN A 1 98 ? -10.912 -1.287 24.559 1.00 91.69 98 ASN A N 1
ATOM 772 C CA . ASN A 1 98 ? -9.629 -1.976 24.464 1.00 91.69 98 ASN A CA 1
ATOM 773 C C . ASN A 1 98 ? -8.824 -1.505 23.238 1.00 91.69 98 ASN A C 1
ATOM 775 O O . ASN A 1 98 ? -9.049 -1.966 22.125 1.00 91.69 98 ASN A O 1
ATOM 779 N N . CYS A 1 99 ? -7.811 -0.663 23.456 1.00 91.38 99 CYS A N 1
ATOM 780 C CA . CYS A 1 99 ? -6.956 -0.131 22.386 1.00 91.38 99 CYS A CA 1
ATOM 781 C C . CYS A 1 99 ? -6.056 -1.173 21.699 1.00 91.38 99 CYS A C 1
ATOM 783 O O . CYS A 1 99 ? -5.391 -0.841 20.719 1.00 91.38 99 CYS A O 1
ATOM 785 N N . ASN A 1 100 ? -6.012 -2.404 22.215 1.00 91.50 100 ASN A N 1
ATOM 786 C CA . ASN A 1 100 ? -5.307 -3.521 21.586 1.00 91.50 100 ASN A CA 1
ATOM 787 C C . ASN A 1 100 ? -6.228 -4.355 20.686 1.00 91.50 100 ASN A C 1
ATOM 789 O O . ASN A 1 100 ? -5.746 -5.192 19.929 1.00 91.50 100 ASN A O 1
ATOM 793 N N . ASP A 1 101 ? -7.544 -4.154 20.783 1.00 94.62 101 ASP A N 1
ATOM 794 C CA . ASP A 1 101 ? -8.515 -4.787 19.901 1.00 94.62 101 ASP A CA 1
ATOM 795 C C . ASP A 1 101 ? -8.686 -3.913 18.658 1.00 94.62 101 ASP A C 1
ATOM 797 O O . ASP A 1 101 ? -9.432 -2.927 18.642 1.00 94.62 101 ASP A O 1
ATOM 801 N N . ILE A 1 102 ? -7.885 -4.246 17.648 1.00 96.81 102 ILE A N 1
ATOM 802 C CA . ILE A 1 102 ? -7.806 -3.543 16.376 1.00 96.81 102 ILE A CA 1
ATOM 803 C C . ILE A 1 102 ? -8.352 -4.466 15.294 1.00 96.81 102 ILE A C 1
ATOM 805 O O . ILE A 1 102 ? -7.995 -5.640 15.203 1.00 96.81 102 ILE A O 1
ATOM 809 N N . SER A 1 103 ? -9.203 -3.915 14.443 1.00 96.38 103 SER A N 1
ATOM 810 C CA . SER A 1 103 ? -9.665 -4.536 13.207 1.00 96.38 103 SER A CA 1
ATOM 811 C C . SER A 1 103 ? -9.301 -3.650 12.021 1.00 96.38 103 SER A C 1
ATOM 813 O O . SER A 1 103 ? -9.179 -2.434 12.168 1.00 96.38 103 SER A O 1
ATOM 815 N N . ILE A 1 104 ? -9.143 -4.239 10.842 1.00 95.25 104 ILE A N 1
ATOM 816 C CA . ILE A 1 104 ? -8.836 -3.531 9.596 1.00 95.25 104 ILE A CA 1
ATOM 817 C C . ILE A 1 104 ? -9.919 -3.820 8.558 1.00 95.25 104 ILE A C 1
ATOM 819 O O . ILE A 1 104 ? -10.474 -4.917 8.503 1.00 95.25 104 ILE A O 1
ATOM 823 N N . THR A 1 105 ? -10.247 -2.809 7.756 1.00 90.81 105 THR A N 1
ATOM 824 C CA . THR A 1 105 ? -11.148 -2.959 6.609 1.00 90.81 105 THR A CA 1
ATOM 825 C C . THR A 1 105 ? -10.354 -3.437 5.397 1.00 90.81 105 THR A C 1
ATOM 827 O O . THR A 1 105 ? -9.407 -2.768 4.986 1.00 90.81 105 THR A O 1
ATOM 830 N N . THR A 1 106 ? -10.738 -4.573 4.821 1.00 82.12 106 THR A N 1
ATOM 831 C CA . THR A 1 106 ? -10.140 -5.115 3.595 1.00 82.12 106 THR A CA 1
ATOM 832 C C . THR A 1 106 ? -10.588 -4.314 2.362 1.00 82.12 106 THR A C 1
ATOM 834 O O . THR A 1 106 ? -11.586 -3.587 2.427 1.00 82.12 106 THR A O 1
ATOM 837 N N . PRO A 1 107 ? -9.922 -4.464 1.199 1.00 73.62 107 PRO A N 1
ATOM 838 C CA . PRO A 1 107 ? -10.406 -3.891 -0.062 1.00 73.62 107 PRO A CA 1
ATOM 839 C C . PRO A 1 107 ? -11.840 -4.317 -0.423 1.00 73.62 107 PRO A C 1
ATOM 841 O O . PRO A 1 107 ? -12.601 -3.521 -0.971 1.00 73.62 107 PRO A O 1
ATOM 844 N N . ALA A 1 108 ? -12.252 -5.529 -0.028 1.00 76.25 108 ALA A N 1
ATOM 845 C CA . ALA A 1 108 ? -13.622 -6.033 -0.171 1.00 76.25 108 ALA A CA 1
ATOM 846 C C . ALA A 1 108 ? -14.625 -5.406 0.825 1.00 76.25 108 ALA A C 1
ATOM 848 O O . ALA A 1 108 ? -15.787 -5.801 0.871 1.00 76.25 108 ALA A O 1
ATOM 849 N N . LYS A 1 109 ? -14.194 -4.407 1.611 1.00 80.19 109 LYS A N 1
ATOM 850 C CA . LYS A 1 109 ? -14.961 -3.725 2.668 1.00 80.19 109 LYS A CA 1
ATOM 851 C C . LYS A 1 109 ? -15.375 -4.637 3.824 1.00 80.19 109 LYS A C 1
ATOM 853 O O . LYS A 1 109 ? -16.272 -4.293 4.593 1.00 80.19 109 LYS A O 1
ATOM 858 N N . GLU A 1 110 ? -14.698 -5.768 3.979 1.00 87.00 110 GLU A N 1
ATOM 859 C CA . GLU A 1 110 ? -14.891 -6.661 5.114 1.00 87.00 110 GLU A CA 1
ATOM 860 C C . GLU A 1 110 ? -14.069 -6.168 6.299 1.00 87.00 110 GLU A C 1
ATOM 862 O O . GLU A 1 110 ? -12.945 -5.697 6.137 1.00 87.00 110 GLU A O 1
ATOM 867 N N . LEU A 1 111 ? -14.621 -6.278 7.503 1.00 89.81 111 LEU A N 1
ATOM 868 C CA . LEU A 1 111 ? -13.896 -5.962 8.724 1.00 89.81 111 LEU A CA 1
ATOM 869 C C . LEU A 1 111 ? -13.314 -7.251 9.299 1.00 89.81 111 LEU A C 1
ATOM 871 O O . LEU A 1 111 ? -14.070 -8.128 9.716 1.00 89.81 111 LEU A O 1
ATOM 875 N N . ILE A 1 112 ? -11.989 -7.346 9.352 1.00 94.25 112 ILE A N 1
ATOM 876 C CA . ILE A 1 112 ? -11.297 -8.510 9.913 1.00 94.25 112 ILE A CA 1
ATOM 877 C C . ILE A 1 112 ? -10.455 -8.115 11.131 1.00 94.25 112 ILE A C 1
ATOM 879 O O . ILE A 1 112 ? -9.923 -6.999 11.167 1.00 94.25 112 ILE A O 1
ATOM 883 N N . PRO A 1 113 ? -10.292 -9.009 12.126 1.00 95.50 113 PRO A N 1
ATOM 884 C CA . PRO A 1 113 ? -9.358 -8.784 13.221 1.00 95.50 113 PRO A CA 1
ATOM 885 C C . PRO A 1 113 ? -7.943 -8.555 12.691 1.00 95.50 113 PRO A C 1
ATOM 887 O O . PRO A 1 113 ? -7.489 -9.240 11.770 1.00 95.50 113 PRO A O 1
ATOM 890 N N . TYR A 1 114 ? -7.212 -7.625 13.300 1.00 94.81 114 TYR A N 1
ATOM 891 C CA . TYR A 1 114 ? -5.853 -7.305 12.874 1.00 94.81 114 TYR A CA 1
ATOM 892 C C . TYR A 1 114 ? -4.913 -8.518 12.962 1.00 94.81 114 TYR A C 1
ATOM 894 O O . TYR A 1 114 ? -4.072 -8.716 12.093 1.00 94.81 114 TYR A O 1
ATOM 902 N N . THR A 1 115 ? -5.108 -9.401 13.941 1.00 93.19 115 THR A N 1
ATOM 903 C CA . THR A 1 115 ? -4.345 -10.654 14.059 1.00 93.19 115 THR A CA 1
ATOM 904 C C . THR A 1 115 ? -4.528 -11.576 12.850 1.00 93.19 115 THR A C 1
ATOM 906 O O . THR A 1 115 ? -3.567 -12.199 12.402 1.00 93.19 115 THR A O 1
ATOM 909 N N . THR A 1 116 ? -5.734 -11.638 12.278 1.00 94.12 116 THR A N 1
ATOM 910 C CA . THR A 1 116 ? -6.006 -12.379 11.038 1.00 94.12 116 THR A CA 1
ATOM 911 C C . THR A 1 116 ? -5.289 -11.737 9.855 1.00 94.12 116 THR A C 1
ATOM 913 O O . THR A 1 116 ? -4.638 -12.437 9.082 1.00 94.12 116 THR A O 1
ATOM 916 N N . TYR A 1 117 ? -5.337 -10.407 9.749 1.00 91.31 117 TYR A N 1
ATOM 917 C CA . TYR A 1 117 ? -4.594 -9.675 8.723 1.00 91.31 117 TYR A CA 1
ATOM 918 C C . TYR A 1 117 ? -3.082 -9.935 8.815 1.00 91.31 117 TYR A C 1
ATOM 920 O O . TYR A 1 117 ? -2.444 -10.241 7.813 1.00 91.31 117 TYR A O 1
ATOM 928 N N . GLN A 1 118 ? -2.499 -9.922 10.018 1.00 89.88 118 GLN A N 1
ATOM 929 C CA . GLN A 1 118 ? -1.076 -10.225 10.216 1.00 89.88 118 GLN A CA 1
ATOM 930 C C . GLN A 1 118 ? -0.690 -11.622 9.710 1.00 89.88 118 GLN A C 1
ATOM 932 O O . GLN A 1 118 ? 0.367 -11.791 9.101 1.00 89.88 118 GLN A O 1
ATOM 937 N N . GLN A 1 119 ? -1.545 -12.624 9.934 1.00 89.00 119 GLN A N 1
ATOM 938 C CA . GLN A 1 119 ? -1.320 -13.979 9.425 1.00 89.00 119 GLN A CA 1
ATOM 939 C C . GLN A 1 119 ? -1.354 -14.022 7.893 1.00 89.00 119 GLN A C 1
ATOM 941 O O . GLN A 1 119 ? -0.511 -14.685 7.287 1.00 89.00 119 GLN A O 1
ATOM 946 N N . GLN A 1 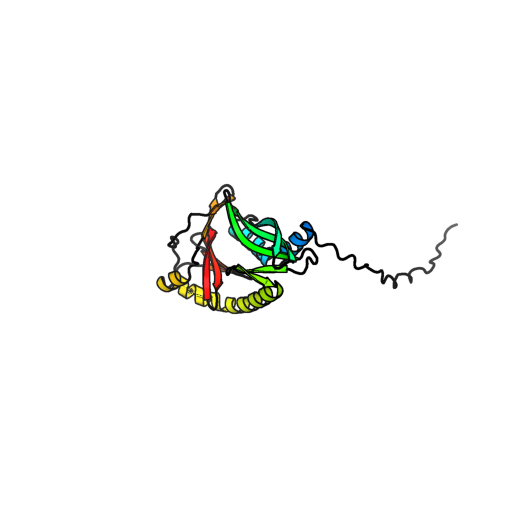120 ? -2.274 -13.283 7.267 1.00 86.56 120 GLN A N 1
ATOM 947 C CA . GLN A 1 120 ? -2.348 -13.158 5.808 1.00 86.56 120 GLN A CA 1
ATOM 948 C C . GLN A 1 120 ? -1.091 -12.480 5.242 1.00 86.56 120 GLN A C 1
ATOM 950 O O . GLN A 1 120 ? -0.480 -13.008 4.312 1.00 86.56 120 GLN A O 1
ATOM 955 N N . GLN A 1 121 ? -0.624 -11.386 5.854 1.00 84.00 121 GLN A N 1
ATOM 956 C CA . GLN A 1 121 ? 0.608 -10.706 5.432 1.00 84.00 121 GLN A CA 1
ATOM 957 C C . GLN A 1 121 ? 1.841 -11.612 5.542 1.00 84.00 121 GLN A C 1
ATOM 959 O O . GLN A 1 121 ? 2.702 -11.608 4.663 1.00 84.00 121 GLN A O 1
ATOM 964 N N . ALA A 1 122 ? 1.932 -12.430 6.594 1.00 82.94 122 ALA A N 1
ATOM 965 C CA . ALA A 1 122 ? 3.041 -13.369 6.757 1.00 82.94 122 ALA A CA 1
ATOM 966 C C . ALA A 1 122 ? 3.084 -14.432 5.642 1.00 82.94 122 ALA A C 1
ATOM 968 O O . ALA A 1 122 ? 4.168 -14.843 5.224 1.00 82.94 122 ALA A O 1
ATOM 969 N N . GLN A 1 123 ? 1.924 -14.856 5.134 1.00 80.69 123 GLN A N 1
ATOM 970 C CA . GLN A 1 123 ? 1.836 -15.765 3.987 1.00 80.69 123 GLN A CA 1
ATOM 971 C C . GLN A 1 123 ? 2.235 -15.055 2.684 1.00 80.69 123 GLN A C 1
ATOM 973 O O . GLN A 1 123 ? 3.042 -15.584 1.918 1.00 80.69 123 GLN A O 1
ATOM 978 N N . GLN A 1 124 ? 1.768 -13.822 2.469 1.00 79.94 124 GLN A N 1
ATOM 979 C CA . GLN A 1 124 ? 2.133 -13.011 1.299 1.00 79.94 124 GLN A CA 1
ATOM 980 C C . GLN A 1 124 ? 3.631 -12.676 1.245 1.00 79.94 124 GLN A C 1
ATOM 982 O O . GLN A 1 124 ? 4.232 -12.658 0.171 1.00 79.94 124 GLN A O 1
ATOM 987 N N . ALA A 1 125 ? 4.287 -12.496 2.394 1.00 78.25 125 ALA A N 1
ATOM 988 C CA . ALA A 1 125 ? 5.736 -12.303 2.452 1.00 78.25 125 ALA A CA 1
ATOM 989 C C . ALA A 1 125 ? 6.514 -13.485 1.836 1.00 78.25 125 ALA A C 1
ATOM 991 O O . ALA A 1 125 ? 7.610 -13.304 1.307 1.00 78.25 125 ALA A O 1
ATOM 992 N N . GLN A 1 126 ? 5.953 -14.700 1.841 1.00 78.06 126 GLN A N 1
ATOM 993 C CA . GLN A 1 126 ? 6.566 -15.840 1.155 1.00 78.06 126 GLN A CA 1
ATOM 994 C C . GLN A 1 126 ? 6.435 -15.738 -0.370 1.00 78.06 126 GLN A C 1
ATOM 996 O O . GLN A 1 126 ? 7.365 -16.128 -1.081 1.00 78.06 126 GLN A O 1
ATOM 1001 N N . GLN A 1 127 ? 5.337 -15.161 -0.873 1.00 76.06 127 GLN A N 1
ATOM 1002 C CA . GLN A 1 127 ? 5.113 -14.930 -2.304 1.00 76.06 127 GLN A CA 1
ATOM 1003 C C . GLN A 1 127 ? 6.111 -13.917 -2.890 1.00 76.06 127 GLN A C 1
ATOM 1005 O O . GLN A 1 127 ? 6.477 -14.028 -4.062 1.00 76.06 127 GLN A O 1
ATOM 1010 N N . GLN A 1 128 ? 6.626 -12.980 -2.078 1.00 84.44 128 GLN A N 1
ATOM 1011 C CA . GLN A 1 128 ? 7.624 -11.986 -2.511 1.00 84.44 128 GLN A CA 1
ATOM 1012 C C . GLN A 1 128 ? 8.892 -12.614 -3.103 1.00 84.44 128 GLN A C 1
ATOM 1014 O O . GLN A 1 128 ? 9.530 -12.009 -3.962 1.00 84.44 128 GLN A O 1
ATOM 1019 N N . LYS A 1 129 ? 9.237 -13.853 -2.724 1.00 84.06 129 LYS A N 1
ATOM 1020 C CA . LYS A 1 129 ? 10.395 -14.575 -3.282 1.00 84.06 129 LYS A CA 1
ATOM 1021 C C . LYS A 1 129 ? 10.303 -14.779 -4.796 1.00 84.06 129 LYS A C 1
ATOM 1023 O O . LYS A 1 129 ? 11.330 -14.818 -5.466 1.00 84.06 129 LYS A O 1
ATOM 1028 N N . ASN A 1 130 ? 9.087 -14.885 -5.330 1.00 88.00 130 ASN A N 1
ATOM 1029 C CA . ASN A 1 130 ? 8.840 -15.111 -6.754 1.00 88.00 130 ASN A CA 1
ATOM 1030 C C . ASN A 1 130 ? 8.624 -13.806 -7.534 1.00 88.00 130 ASN A C 1
ATOM 1032 O O . ASN A 1 130 ? 8.437 -13.844 -8.752 1.00 88.00 130 ASN A O 1
ATOM 1036 N N . PHE A 1 131 ? 8.677 -12.653 -6.858 1.00 94.38 131 PHE A N 1
ATOM 1037 C CA . PHE A 1 131 ? 8.437 -11.355 -7.476 1.00 94.38 131 PHE A CA 1
ATOM 1038 C C . PHE A 1 131 ? 9.371 -11.055 -8.665 1.00 94.38 131 PHE A C 1
ATOM 1040 O O . PHE A 1 131 ? 8.863 -10.620 -9.697 1.00 94.38 131 PHE A O 1
ATOM 1047 N N . PRO A 1 132 ? 10.692 -11.336 -8.625 1.00 95.06 132 PRO A N 1
ATOM 1048 C CA . PRO A 1 132 ? 11.563 -11.084 -9.778 1.00 95.06 132 PRO A CA 1
ATOM 1049 C C . PRO A 1 132 ? 11.139 -11.839 -11.047 1.00 95.06 132 PRO A C 1
ATOM 1051 O O . PRO A 1 132 ? 11.216 -11.297 -12.149 1.00 95.06 132 PRO A O 1
ATOM 1054 N N . THR A 1 133 ? 10.654 -13.076 -10.900 1.00 94.88 133 THR A N 1
ATOM 1055 C CA . THR A 1 133 ? 10.151 -13.882 -12.022 1.00 94.88 133 THR A CA 1
ATOM 1056 C C . THR A 1 133 ? 8.875 -13.278 -12.600 1.00 94.88 133 THR A C 1
ATOM 1058 O O . THR A 1 133 ? 8.769 -13.138 -13.819 1.00 94.88 133 THR A O 1
ATOM 1061 N N . PHE A 1 134 ? 7.938 -12.874 -11.736 1.00 96.25 134 PHE A N 1
ATOM 1062 C CA . PHE A 1 134 ? 6.744 -12.130 -12.140 1.00 96.25 134 PHE A CA 1
ATOM 1063 C C . PHE A 1 134 ? 7.122 -10.847 -12.896 1.00 96.25 134 PHE A C 1
ATOM 1065 O O . PHE A 1 134 ? 6.648 -10.613 -14.008 1.00 96.25 134 PHE A O 1
ATOM 1072 N N . PHE A 1 135 ? 8.027 -10.043 -12.332 1.00 97.31 135 PHE A N 1
ATOM 1073 C CA . PHE A 1 135 ? 8.395 -8.747 -12.893 1.00 97.31 135 PHE A CA 1
ATOM 1074 C C . PHE A 1 135 ? 9.060 -8.882 -14.267 1.00 97.31 135 PHE A C 1
ATOM 1076 O O . PHE A 1 135 ? 8.771 -8.099 -15.167 1.00 97.31 135 PHE A O 1
ATOM 1083 N N . LYS A 1 136 ? 9.873 -9.926 -14.477 1.00 96.31 136 LYS A N 1
ATOM 1084 C CA . LYS A 1 136 ? 10.439 -10.239 -15.797 1.00 96.31 136 LYS A CA 1
ATOM 1085 C C . LYS A 1 136 ? 9.353 -10.495 -16.850 1.00 96.31 136 LYS A C 1
ATOM 1087 O O . LYS A 1 136 ? 9.474 -10.034 -17.979 1.00 96.31 136 LYS A O 1
ATOM 1092 N N . GLN A 1 137 ? 8.285 -11.216 -16.501 1.00 96.56 137 GLN A N 1
ATOM 1093 C CA . GLN A 1 137 ? 7.156 -11.420 -17.419 1.00 96.56 137 GLN A CA 1
ATOM 1094 C C . GLN A 1 137 ? 6.383 -10.118 -17.659 1.00 96.56 137 GLN A C 1
ATOM 1096 O O . GLN A 1 137 ? 6.005 -9.827 -18.793 1.00 96.56 137 GLN A O 1
ATOM 1101 N N . PHE A 1 138 ? 6.202 -9.310 -16.612 1.00 96.56 138 PHE A N 1
ATOM 1102 C CA . PHE A 1 138 ? 5.527 -8.013 -16.677 1.00 96.56 138 PHE A CA 1
ATOM 1103 C C . PHE A 1 138 ? 6.223 -7.014 -17.615 1.00 96.56 138 PHE A C 1
ATOM 1105 O O . PHE A 1 138 ? 5.565 -6.287 -18.370 1.00 96.56 138 PHE A O 1
ATOM 1112 N N . THR A 1 139 ? 7.557 -6.974 -17.605 1.00 95.75 139 THR A N 1
ATOM 1113 C CA . THR A 1 139 ? 8.328 -6.088 -18.485 1.00 95.75 139 THR A CA 1
ATOM 1114 C C . THR A 1 139 ? 8.421 -6.614 -19.917 1.00 95.75 139 THR A C 1
ATOM 1116 O O . THR A 1 139 ? 8.392 -5.803 -20.840 1.00 95.75 139 THR A O 1
ATOM 1119 N N . ALA A 1 140 ? 8.444 -7.933 -20.127 1.00 95.75 140 ALA A N 1
ATOM 1120 C CA . ALA A 1 140 ? 8.581 -8.539 -21.454 1.00 95.75 140 ALA A CA 1
ATOM 1121 C C . ALA A 1 140 ? 7.259 -8.691 -22.236 1.00 95.75 140 ALA A C 1
ATOM 1123 O O . ALA A 1 140 ? 7.264 -8.657 -23.465 1.00 95.75 140 ALA A O 1
ATOM 1124 N N . ASN A 1 141 ? 6.117 -8.875 -21.560 1.00 95.12 141 ASN A N 1
ATOM 1125 C CA . ASN A 1 141 ? 4.844 -9.199 -22.212 1.00 95.12 141 ASN A CA 1
ATOM 1126 C C . ASN A 1 141 ? 3.764 -8.143 -21.930 1.00 95.12 141 ASN A C 1
ATOM 1128 O O . ASN A 1 141 ? 3.263 -8.015 -20.814 1.00 95.12 141 ASN A O 1
ATOM 1132 N N . MET A 1 142 ? 3.356 -7.421 -22.978 1.00 91.50 142 MET A N 1
ATOM 1133 C CA . MET A 1 142 ? 2.344 -6.366 -22.886 1.00 91.50 142 MET A CA 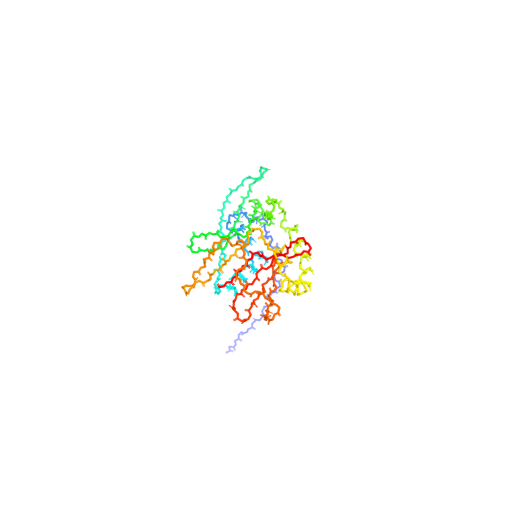1
ATOM 1134 C C . MET A 1 142 ? 0.956 -6.890 -22.489 1.00 91.50 142 MET A C 1
ATOM 1136 O O . MET A 1 142 ? 0.288 -6.250 -21.685 1.00 91.50 142 MET A O 1
ATOM 1140 N N . LEU A 1 143 ? 0.516 -8.044 -23.003 1.00 93.06 143 LEU A N 1
ATOM 1141 C CA . LEU A 1 143 ? -0.783 -8.616 -22.628 1.00 93.06 143 LEU A CA 1
ATOM 1142 C C . LEU A 1 143 ? -0.787 -9.030 -21.154 1.00 93.06 143 LEU A C 1
ATOM 1144 O O . LEU A 1 143 ? -1.718 -8.708 -20.422 1.00 93.06 143 LEU A O 1
ATOM 1148 N N . PHE A 1 144 ? 0.287 -9.689 -20.715 1.00 95.31 144 PHE A N 1
ATOM 1149 C CA . PHE A 1 144 ? 0.466 -10.055 -19.313 1.00 95.31 144 PHE A CA 1
ATOM 1150 C C . PHE A 1 144 ? 0.456 -8.812 -18.420 1.00 95.31 144 PHE A C 1
ATOM 1152 O O . PHE A 1 144 ? -0.221 -8.795 -17.400 1.00 95.31 144 PHE A O 1
ATOM 1159 N N . ARG A 1 145 ? 1.145 -7.741 -18.825 1.00 94.12 145 ARG A N 1
ATOM 1160 C CA . ARG A 1 145 ? 1.144 -6.462 -18.109 1.00 94.12 145 ARG A CA 1
ATOM 1161 C C . ARG A 1 145 ? -0.261 -5.906 -17.901 1.00 94.12 145 ARG A C 1
ATOM 1163 O O . ARG A 1 145 ? -0.590 -5.534 -16.783 1.00 94.12 145 ARG A O 1
ATOM 1170 N N . GLN A 1 146 ? -1.073 -5.871 -18.958 1.00 91.69 146 GLN A N 1
ATOM 1171 C CA . GLN A 1 146 ? -2.437 -5.333 -18.904 1.00 91.69 146 GLN A CA 1
ATOM 1172 C C . GLN A 1 146 ? -3.340 -6.124 -17.947 1.00 91.69 146 GLN A C 1
ATOM 1174 O O . GLN A 1 146 ? -4.157 -5.540 -17.249 1.00 91.69 146 GLN A O 1
ATOM 1179 N N . GLN A 1 147 ? -3.147 -7.442 -17.850 1.00 93.19 147 GLN A N 1
ATOM 1180 C CA . GLN A 1 147 ? -3.882 -8.297 -16.906 1.00 93.19 147 GLN A CA 1
ATOM 1181 C C . GLN A 1 147 ? -3.481 -8.091 -15.439 1.00 93.19 147 GLN A C 1
ATOM 1183 O O . GLN A 1 147 ? -4.165 -8.581 -14.546 1.00 93.19 147 GLN A O 1
ATOM 1188 N N . HIS A 1 148 ? -2.370 -7.397 -15.191 1.00 94.62 148 HIS A N 1
ATOM 1189 C CA . HIS A 1 148 ? -1.819 -7.176 -13.858 1.00 94.62 148 HIS A CA 1
ATO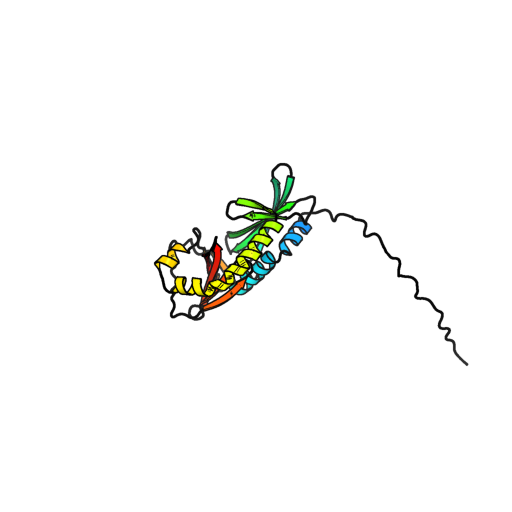M 1190 C C . HIS A 1 148 ? -1.822 -5.693 -13.473 1.00 94.62 148 HIS A C 1
ATOM 1192 O O . HIS A 1 148 ? -0.990 -5.252 -12.678 1.00 94.62 148 HIS A O 1
ATOM 1198 N N . LEU A 1 149 ? -2.741 -4.911 -14.038 1.00 93.12 149 LEU A N 1
ATOM 1199 C CA . LEU A 1 149 ? -3.036 -3.556 -13.578 1.00 93.12 149 LEU A CA 1
ATOM 1200 C C . LEU A 1 149 ? -4.188 -3.618 -12.583 1.00 93.12 149 LEU A C 1
ATOM 1202 O O . LEU A 1 149 ? -5.143 -4.363 -12.785 1.00 93.12 149 LEU A O 1
ATOM 1206 N N . ALA A 1 150 ? -4.094 -2.855 -11.498 1.00 90.12 150 ALA A N 1
ATOM 1207 C CA . ALA A 1 150 ? -5.237 -2.667 -10.622 1.00 90.12 150 ALA A CA 1
ATOM 1208 C C . ALA A 1 150 ? -6.334 -1.879 -11.352 1.00 90.12 150 ALA A C 1
ATOM 1210 O O . ALA A 1 150 ? -6.022 -0.955 -12.103 1.00 90.12 150 ALA A O 1
ATOM 1211 N N . ASP A 1 151 ? -7.600 -2.186 -11.055 1.00 85.88 151 ASP A N 1
ATOM 1212 C CA . ASP A 1 151 ? -8.765 -1.479 -11.615 1.00 85.88 151 ASP A CA 1
ATOM 1213 C C . ASP A 1 151 ? -8.675 0.046 -11.432 1.00 85.88 151 ASP A C 1
ATOM 1215 O O . ASP A 1 151 ? -9.144 0.809 -12.268 1.00 85.88 151 ASP A O 1
ATOM 1219 N N . GLN A 1 152 ? -8.047 0.487 -10.337 1.00 84.31 152 GLN A N 1
ATOM 1220 C CA . GLN A 1 152 ? -7.753 1.889 -10.041 1.00 84.31 152 GLN A CA 1
ATOM 1221 C C . GLN A 1 152 ? -6.240 2.111 -9.966 1.00 84.31 152 GLN A C 1
ATOM 1223 O O . GLN A 1 152 ? -5.673 2.331 -8.892 1.00 84.31 152 GLN A O 1
ATOM 1228 N N . LEU A 1 153 ? -5.563 2.017 -11.112 1.00 89.19 153 LEU A N 1
ATOM 1229 C CA . LEU A 1 153 ? -4.155 2.386 -11.222 1.00 89.19 153 LEU A CA 1
ATOM 1230 C C . LEU A 1 153 ? -3.991 3.898 -11.030 1.00 89.19 153 LEU A C 1
ATOM 1232 O O . LEU A 1 153 ? -4.533 4.706 -11.782 1.00 89.19 153 LEU A O 1
ATOM 1236 N N . THR A 1 154 ? -3.185 4.287 -10.046 1.00 89.69 154 THR A N 1
ATOM 1237 C CA . THR A 1 154 ? -2.938 5.702 -9.733 1.00 89.69 154 THR A CA 1
ATOM 1238 C C . THR A 1 154 ? -1.526 6.125 -10.115 1.00 89.69 154 THR A C 1
ATOM 1240 O O . THR A 1 154 ? -0.571 5.367 -9.955 1.00 89.69 154 THR A O 1
ATOM 1243 N N . THR A 1 155 ? -1.368 7.356 -10.601 1.00 92.12 155 THR A N 1
ATOM 1244 C CA . THR A 1 155 ? -0.045 7.954 -10.823 1.00 92.12 155 THR A CA 1
ATOM 1245 C C . THR A 1 155 ? 0.135 9.143 -9.893 1.00 92.12 155 THR A C 1
ATOM 1247 O O . THR A 1 155 ? -0.660 10.078 -9.904 1.00 92.12 155 THR A O 1
ATOM 1250 N N . LEU A 1 156 ? 1.179 9.101 -9.073 1.00 92.88 156 LEU A N 1
ATOM 1251 C CA . LEU A 1 156 ? 1.512 10.117 -8.089 1.00 92.88 156 LEU A CA 1
ATOM 1252 C C . LEU A 1 156 ? 2.792 10.834 -8.509 1.00 92.88 156 LEU A C 1
ATOM 1254 O O . LEU A 1 156 ? 3.826 10.201 -8.711 1.00 92.88 156 LEU A O 1
ATOM 1258 N N . THR A 1 157 ? 2.717 12.158 -8.608 1.00 92.12 157 THR A N 1
ATOM 1259 C CA . THR A 1 157 ? 3.832 13.002 -9.051 1.00 92.12 157 THR A CA 1
ATOM 1260 C C . THR A 1 157 ? 4.256 13.940 -7.935 1.00 92.12 157 THR A C 1
ATOM 1262 O O . THR A 1 157 ? 3.427 14.674 -7.389 1.00 92.12 157 THR A O 1
ATOM 1265 N N . THR A 1 158 ? 5.546 13.956 -7.615 1.00 92.06 158 THR A N 1
ATOM 1266 C CA . THR A 1 158 ? 6.128 14.970 -6.735 1.00 92.06 158 THR A CA 1
ATOM 1267 C C . THR A 1 158 ? 6.518 16.185 -7.567 1.00 92.06 158 THR A C 1
ATOM 1269 O O . THR A 1 158 ? 7.387 16.121 -8.432 1.00 92.06 158 THR A O 1
ATOM 1272 N N . THR A 1 159 ? 5.870 17.316 -7.323 1.00 89.88 159 THR A N 1
ATOM 1273 C CA . THR A 1 159 ? 6.160 18.571 -8.026 1.00 89.88 159 THR A CA 1
ATOM 1274 C C . THR A 1 159 ? 7.428 19.241 -7.468 1.00 89.88 159 THR A C 1
ATOM 1276 O O . THR A 1 159 ? 7.873 18.898 -6.369 1.00 89.88 159 THR A O 1
ATOM 1279 N N . PRO A 1 160 ? 8.033 20.218 -8.177 1.00 89.31 160 PRO A N 1
ATOM 1280 C CA . PRO A 1 160 ? 9.292 20.847 -7.749 1.00 89.31 160 PRO A CA 1
ATOM 1281 C C . PRO A 1 160 ? 9.256 21.552 -6.381 1.00 89.31 160 PRO A C 1
ATOM 1283 O O . PRO A 1 160 ? 10.267 21.613 -5.689 1.00 89.31 160 PRO A O 1
ATOM 1286 N N . ASP A 1 161 ? 8.096 22.060 -5.959 1.00 88.88 161 ASP A N 1
ATOM 1287 C CA . ASP A 1 161 ? 7.851 22.614 -4.614 1.00 88.88 161 ASP A CA 1
ATOM 1288 C C . ASP A 1 161 ? 7.724 21.518 -3.527 1.00 88.88 161 ASP A C 1
ATOM 1290 O O . ASP A 1 161 ? 7.608 21.789 -2.327 1.00 88.88 161 ASP A O 1
ATOM 1294 N N . GLY A 1 162 ? 7.768 20.249 -3.930 1.00 87.50 162 GLY A N 1
ATOM 1295 C CA . GLY A 1 162 ? 7.600 19.087 -3.075 1.00 87.50 162 GLY A CA 1
ATOM 1296 C C . GLY A 1 162 ? 6.149 18.843 -2.671 1.00 87.50 162 GLY A C 1
ATOM 1297 O O . GLY A 1 162 ? 5.921 18.165 -1.665 1.00 87.50 162 GLY A O 1
ATOM 1298 N N . SER A 1 163 ? 5.181 19.387 -3.401 1.00 89.94 163 SER A N 1
ATOM 1299 C CA . SER A 1 163 ? 3.782 18.963 -3.352 1.00 89.94 163 SER A CA 1
ATOM 1300 C C . SER A 1 163 ? 3.627 17.561 -3.974 1.00 89.94 163 SER A C 1
ATOM 1302 O O . SER A 1 163 ? 4.481 17.121 -4.740 1.00 89.94 163 SER A O 1
ATOM 1304 N N . LEU A 1 164 ? 2.590 16.811 -3.584 1.00 92.88 164 LEU A N 1
ATOM 1305 C CA . LEU A 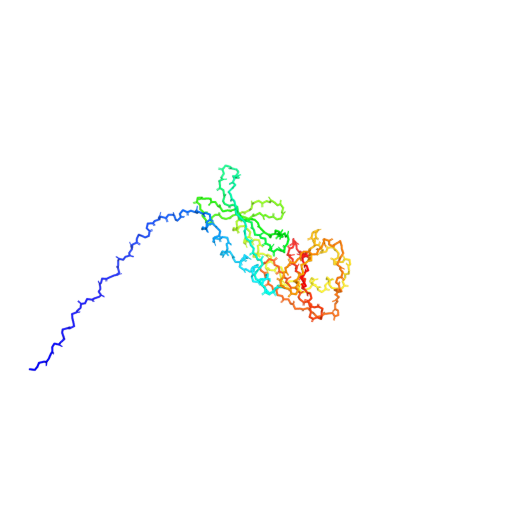1 164 ? 2.287 15.490 -4.155 1.00 92.88 164 LEU A CA 1
ATOM 1306 C C . LEU A 1 164 ? 0.914 15.567 -4.812 1.00 92.88 164 LEU A C 1
ATOM 1308 O O . LEU A 1 164 ? -0.065 15.916 -4.150 1.00 92.88 164 LEU A O 1
ATOM 1312 N N . ILE A 1 165 ? 0.845 15.256 -6.100 1.00 92.56 165 ILE A N 1
ATOM 1313 C CA . ILE A 1 165 ? -0.388 15.332 -6.883 1.00 92.56 165 ILE A CA 1
ATOM 1314 C C . ILE A 1 165 ? -0.752 13.960 -7.436 1.00 92.56 165 ILE A C 1
ATOM 1316 O O . ILE A 1 165 ? 0.121 13.177 -7.804 1.00 92.56 165 ILE A O 1
ATOM 1320 N N . LEU A 1 166 ? -2.052 13.691 -7.503 1.00 90.56 166 LEU A N 1
ATOM 1321 C CA . LEU A 1 166 ? -2.598 12.576 -8.263 1.00 90.56 166 LEU A CA 1
ATOM 1322 C C . LEU A 1 166 ? -2.795 13.050 -9.700 1.00 90.56 166 LEU A C 1
ATOM 1324 O O . LEU A 1 166 ? -3.516 14.018 -9.938 1.00 90.56 166 LEU A O 1
ATOM 1328 N N . GLN A 1 167 ? -2.129 12.393 -10.639 1.00 84.19 167 GLN A N 1
ATOM 1329 C CA . GLN A 1 167 ? -2.426 12.537 -12.056 1.00 84.19 167 GLN A CA 1
ATOM 1330 C C . GLN A 1 167 ? -3.671 11.691 -12.355 1.00 84.19 167 GLN A C 1
ATOM 1332 O O . GLN A 1 167 ? -3.788 10.592 -11.813 1.00 84.19 167 GLN A O 1
ATOM 1337 N N . GLU A 1 168 ? -4.602 12.237 -13.146 1.00 66.81 168 GLU A N 1
ATOM 1338 C CA . GLU A 1 168 ? -5.897 11.614 -13.470 1.00 66.81 168 GLU A CA 1
ATOM 1339 C C . GLU A 1 168 ? -5.760 10.121 -13.805 1.00 66.81 168 GLU A C 1
ATOM 1341 O O . GLU A 1 168 ? -4.751 9.706 -14.382 1.00 66.81 168 GLU A O 1
ATOM 1346 N N . GLU A 1 169 ? -6.769 9.331 -13.418 1.00 61.38 169 GLU A N 1
ATOM 1347 C CA . GLU A 1 169 ? -6.818 7.882 -13.639 1.00 61.38 169 GLU A CA 1
ATOM 1348 C C . GLU A 1 169 ? -6.516 7.571 -15.110 1.00 61.38 169 GLU A C 1
ATOM 1350 O O . GLU A 1 169 ? -7.234 7.994 -16.017 1.00 61.38 169 GLU A O 1
ATOM 1355 N N . GLN A 1 170 ? -5.405 6.876 -15.356 1.00 60.28 170 GLN A N 1
ATOM 1356 C CA . GLN A 1 170 ? -5.014 6.491 -16.706 1.00 60.28 170 GLN A CA 1
ATOM 1357 C C . GLN A 1 170 ? -5.520 5.077 -16.971 1.00 60.28 170 GLN A C 1
ATOM 1359 O O . GLN A 1 170 ? -5.112 4.140 -16.290 1.00 60.28 170 GLN A O 1
ATOM 1364 N N . GLU A 1 171 ? -6.337 4.908 -18.012 1.00 56.94 171 GLU A N 1
ATOM 1365 C CA . GLU A 1 171 ? -6.723 3.579 -18.516 1.00 56.94 171 GLU A CA 1
ATOM 1366 C C . GLU A 1 171 ? -5.521 2.808 -19.099 1.00 56.94 171 GLU A C 1
ATOM 1368 O O . GLU A 1 171 ? -5.586 1.598 -19.304 1.00 56.94 171 GLU A O 1
ATOM 1373 N N . LEU A 1 172 ? -4.406 3.499 -19.381 1.00 65.75 172 LEU A N 1
ATOM 1374 C CA . LEU A 1 172 ? -3.210 2.936 -20.002 1.00 65.75 172 LEU A CA 1
ATOM 1375 C C . LEU A 1 172 ? -1.932 3.454 -19.342 1.00 65.75 172 LEU A C 1
ATOM 1377 O O . LEU A 1 172 ? -1.772 4.649 -19.104 1.00 65.75 172 LEU A O 1
ATOM 1381 N N . ILE A 1 173 ? -0.961 2.561 -19.147 1.00 77.19 173 ILE A N 1
ATOM 1382 C CA . ILE A 1 173 ? 0.386 2.965 -18.742 1.00 77.19 173 ILE A CA 1
ATOM 1383 C C . ILE A 1 173 ? 1.055 3.729 -19.889 1.00 77.19 173 ILE A C 1
ATOM 1385 O O . ILE A 1 173 ? 1.328 3.167 -20.947 1.00 77.19 173 ILE A O 1
ATOM 1389 N N . THR A 1 174 ? 1.392 4.991 -19.640 1.00 77.88 174 THR A N 1
ATOM 1390 C CA . THR A 1 174 ? 2.152 5.845 -20.571 1.00 77.88 174 THR A CA 1
ATOM 1391 C C . THR A 1 174 ? 3.671 5.713 -20.418 1.00 77.88 174 THR A C 1
ATOM 1393 O O . THR A 1 174 ? 4.429 6.213 -21.248 1.00 77.88 174 THR A O 1
ATOM 1396 N N . LYS A 1 175 ? 4.137 5.030 -19.364 1.00 84.81 175 LYS A N 1
ATOM 1397 C CA . LYS A 1 175 ? 5.559 4.782 -19.110 1.00 84.81 175 LYS A CA 1
ATOM 1398 C C . LYS A 1 175 ? 6.126 3.718 -20.033 1.00 84.81 175 LYS A C 1
ATOM 1400 O O . LYS A 1 175 ? 5.527 2.660 -20.235 1.00 84.81 175 LYS A O 1
ATOM 1405 N N . ASN A 1 176 ? 7.334 3.976 -20.520 1.00 87.12 176 ASN A N 1
ATOM 1406 C CA . ASN A 1 176 ? 8.112 2.967 -21.205 1.00 87.12 176 ASN A CA 1
ATOM 1407 C C . ASN A 1 176 ? 8.622 1.972 -20.160 1.00 87.12 176 ASN A C 1
ATOM 1409 O O . ASN A 1 176 ? 9.550 2.259 -19.412 1.00 87.12 176 ASN A O 1
ATOM 1413 N N . ILE A 1 177 ? 7.943 0.832 -20.072 1.00 90.88 177 ILE A N 1
ATOM 1414 C CA . ILE A 1 177 ? 8.318 -0.296 -19.224 1.00 90.88 177 ILE A CA 1
ATOM 1415 C C . ILE A 1 177 ? 8.723 -1.422 -20.161 1.00 90.88 177 ILE A C 1
ATOM 1417 O O . ILE A 1 177 ? 7.904 -1.872 -20.971 1.00 90.88 177 ILE A O 1
ATOM 1421 N N . ASN A 1 178 ? 9.962 -1.883 -20.067 1.00 90.56 178 ASN A N 1
ATOM 1422 C CA . ASN A 1 178 ? 10.462 -2.974 -20.895 1.00 90.56 178 ASN A CA 1
ATOM 1423 C C . ASN A 1 178 ? 11.635 -3.701 -20.223 1.00 90.56 178 ASN A C 1
ATOM 1425 O O . ASN A 1 178 ? 12.160 -3.269 -19.203 1.00 90.56 178 ASN A O 1
ATOM 1429 N N . GLU A 1 179 ? 12.021 -4.847 -20.780 1.00 89.31 179 GLU A N 1
ATOM 1430 C CA . GLU A 1 179 ? 13.069 -5.708 -20.218 1.00 89.31 179 GLU A CA 1
ATOM 1431 C C . GLU A 1 179 ? 14.505 -5.203 -20.436 1.00 89.31 179 GLU A C 1
ATOM 1433 O O . GLU A 1 179 ? 15.427 -5.725 -19.815 1.00 89.31 179 GLU A O 1
ATOM 1438 N N . LEU A 1 180 ? 14.706 -4.206 -21.305 1.00 88.88 180 LEU A N 1
ATOM 1439 C CA . LEU A 1 180 ? 16.026 -3.624 -21.583 1.00 88.88 180 LEU A CA 1
ATOM 1440 C C . LEU A 1 180 ? 16.435 -2.588 -20.528 1.00 88.88 180 LEU A C 1
ATOM 1442 O O . LEU A 1 180 ? 17.597 -2.192 -20.467 1.00 88.88 180 LEU A O 1
ATOM 1446 N N . GLN A 1 181 ? 15.478 -2.140 -19.720 1.00 91.75 181 GLN A N 1
ATOM 1447 C CA . GLN A 1 181 ? 15.673 -1.202 -18.626 1.00 91.75 181 GLN A CA 1
ATOM 1448 C C . GLN A 1 181 ? 16.106 -1.905 -17.336 1.00 91.75 181 GLN A C 1
ATOM 1450 O O . GLN A 1 181 ? 15.753 -3.056 -17.067 1.00 91.75 181 GLN A O 1
ATOM 1455 N N . THR A 1 182 ? 16.829 -1.174 -16.493 1.00 93.44 182 THR A N 1
ATOM 1456 C CA . THR A 1 182 ? 17.294 -1.647 -15.194 1.00 93.44 182 THR A CA 1
ATOM 1457 C C . THR A 1 182 ? 16.355 -1.173 -14.091 1.00 93.44 182 THR A C 1
ATOM 1459 O O . THR A 1 182 ? 15.971 -0.003 -14.000 1.00 93.44 182 THR A O 1
ATOM 1462 N N . TYR A 1 183 ? 15.999 -2.106 -13.208 1.00 96.56 183 TYR A N 1
ATOM 1463 C CA . TYR A 1 183 ? 15.125 -1.843 -12.074 1.00 96.56 183 TYR A CA 1
ATOM 1464 C C . TYR A 1 183 ? 15.754 -2.325 -10.775 1.00 96.56 183 TYR A C 1
ATOM 1466 O O . TYR A 1 183 ? 16.341 -3.406 -10.718 1.00 96.56 183 TYR A O 1
ATOM 1474 N N . THR A 1 184 ? 15.587 -1.542 -9.713 1.00 95.94 184 THR A N 1
ATOM 1475 C CA . THR A 1 184 ? 15.930 -1.960 -8.350 1.00 95.94 184 THR A CA 1
ATOM 1476 C C . THR A 1 184 ? 14.667 -2.241 -7.550 1.00 95.94 184 THR A C 1
ATOM 1478 O O . THR A 1 184 ? 13.671 -1.522 -7.661 1.00 95.94 184 THR A O 1
ATOM 1481 N N . PHE A 1 185 ? 14.700 -3.305 -6.746 1.00 96.25 185 PHE A N 1
ATOM 1482 C CA . PHE A 1 185 ? 13.561 -3.733 -5.937 1.00 96.25 185 PHE A CA 1
ATOM 1483 C C . PHE A 1 185 ? 13.762 -3.359 -4.474 1.00 96.25 185 PHE A C 1
ATOM 1485 O O . PHE A 1 185 ? 14.801 -3.651 -3.884 1.00 96.25 185 PHE A O 1
ATOM 1492 N N . THR A 1 186 ? 12.742 -2.746 -3.882 1.00 95.62 186 THR A N 1
ATOM 1493 C CA . THR A 1 186 ? 12.647 -2.521 -2.436 1.00 95.62 186 THR A CA 1
ATOM 1494 C C . THR A 1 186 ? 11.378 -3.185 -1.922 1.00 95.62 186 THR A C 1
ATOM 1496 O O . THR A 1 186 ? 10.286 -2.905 -2.416 1.00 95.62 186 THR A O 1
ATOM 1499 N N . TYR A 1 187 ? 11.527 -4.065 -0.936 1.00 93.38 187 TYR A N 1
ATOM 1500 C CA . TYR A 1 187 ? 10.439 -4.877 -0.398 1.00 93.38 187 TYR A CA 1
ATOM 1501 C C . TYR A 1 187 ? 9.863 -4.245 0.869 1.00 93.38 187 TYR A C 1
ATOM 1503 O O . TYR A 1 187 ? 10.602 -3.870 1.780 1.00 93.38 187 TYR A O 1
ATOM 1511 N N . TYR A 1 188 ? 8.538 -4.164 0.922 1.00 91.38 188 TYR A N 1
ATOM 1512 C CA . TYR A 1 188 ? 7.752 -3.746 2.078 1.00 91.38 188 TYR A CA 1
ATOM 1513 C C . TYR A 1 188 ? 6.786 -4.875 2.469 1.00 91.38 188 TYR A C 1
ATOM 1515 O O . TYR A 1 188 ? 6.547 -5.774 1.662 1.00 91.38 188 TYR A O 1
ATOM 1523 N N . PRO A 1 189 ? 6.205 -4.865 3.683 1.00 87.38 189 PRO A N 1
ATOM 1524 C CA . PRO A 1 189 ? 5.323 -5.946 4.131 1.00 87.38 189 PRO A CA 1
ATOM 1525 C C . PRO A 1 189 ? 4.141 -6.235 3.197 1.00 87.38 189 PRO A C 1
ATOM 1527 O O . PRO A 1 189 ? 3.725 -7.380 3.087 1.00 87.38 189 PRO A O 1
ATOM 1530 N N . ASP A 1 190 ? 3.610 -5.214 2.524 1.00 86.44 190 ASP A N 1
ATOM 1531 C CA . ASP A 1 190 ? 2.402 -5.294 1.694 1.00 86.44 190 ASP A CA 1
ATOM 1532 C C . ASP A 1 190 ? 2.647 -4.978 0.211 1.00 86.44 190 ASP A C 1
ATOM 1534 O O . ASP A 1 190 ? 1.697 -4.862 -0.559 1.00 86.44 190 ASP A O 1
ATOM 1538 N N . SER A 1 191 ? 3.897 -4.751 -0.199 1.00 91.94 191 SER A N 1
ATOM 1539 C CA . SER A 1 191 ? 4.185 -4.250 -1.544 1.00 91.94 191 SER A CA 1
ATOM 1540 C C . SER A 1 191 ? 5.655 -4.365 -1.939 1.00 91.94 191 SER A C 1
ATOM 1542 O O . SER A 1 191 ? 6.544 -4.494 -1.096 1.00 91.94 191 SER A O 1
ATOM 1544 N N . VAL A 1 192 ? 5.919 -4.272 -3.242 1.00 95.50 192 VAL A N 1
ATOM 1545 C CA . VAL A 1 192 ? 7.266 -4.181 -3.810 1.00 95.50 192 VAL A CA 1
ATOM 1546 C C . VAL A 1 192 ? 7.367 -2.931 -4.679 1.00 95.50 192 VAL A C 1
ATOM 1548 O O . VAL A 1 192 ? 6.594 -2.745 -5.619 1.00 95.50 192 VAL A O 1
ATOM 1551 N N . CYS A 1 193 ? 8.339 -2.076 -4.367 1.00 96.88 193 CYS A N 1
ATOM 1552 C CA . CYS A 1 193 ? 8.681 -0.911 -5.176 1.00 96.88 193 CYS A CA 1
ATOM 1553 C C . CYS A 1 193 ? 9.758 -1.289 -6.195 1.00 96.88 193 CYS A C 1
ATOM 1555 O O . CYS A 1 193 ? 10.826 -1.767 -5.810 1.00 96.88 193 CYS A O 1
ATOM 1557 N N . CYS A 1 194 ? 9.502 -1.027 -7.474 1.00 97.00 194 CYS A N 1
ATOM 1558 C CA . CYS A 1 194 ? 10.427 -1.259 -8.580 1.00 97.00 194 CYS A CA 1
ATOM 1559 C C . CYS A 1 194 ? 10.830 0.078 -9.183 1.00 97.00 194 CYS A C 1
ATOM 1561 O O . CYS A 1 194 ? 10.083 0.660 -9.974 1.00 97.00 194 CYS A O 1
ATOM 1563 N N . LYS A 1 195 ? 11.993 0.587 -8.786 1.00 96.56 195 LYS A N 1
ATOM 1564 C CA . LYS A 1 195 ? 12.500 1.862 -9.284 1.00 96.56 195 LYS A CA 1
ATOM 1565 C C . LYS A 1 195 ? 13.217 1.641 -10.603 1.00 96.56 195 LYS A C 1
ATOM 1567 O O . LYS A 1 195 ? 14.199 0.904 -10.637 1.00 96.56 195 LYS A O 1
ATOM 1572 N N . ASN A 1 196 ? 12.746 2.294 -11.656 1.00 96.06 196 ASN A N 1
ATOM 1573 C CA . ASN A 1 196 ? 13.470 2.374 -12.911 1.00 96.06 196 ASN A CA 1
ATOM 1574 C C . ASN A 1 196 ? 14.670 3.319 -12.747 1.00 96.06 196 ASN A C 1
ATOM 1576 O O . ASN A 1 196 ? 14.519 4.445 -12.262 1.00 96.06 196 ASN A O 1
ATOM 1580 N N . THR A 1 197 ? 15.869 2.865 -13.110 1.00 91.69 197 THR A N 1
ATOM 1581 C CA . THR A 1 197 ? 17.088 3.659 -12.901 1.00 91.69 197 THR A CA 1
ATOM 1582 C C . THR A 1 197 ? 17.381 4.646 -14.025 1.00 91.69 197 THR A C 1
ATOM 1584 O O . THR A 1 197 ? 18.160 5.568 -13.804 1.00 91.69 197 THR A O 1
ATOM 1587 N N . GLU A 1 198 ? 16.766 4.484 -15.199 1.00 91.62 198 GLU A N 1
ATOM 1588 C CA . GLU A 1 198 ? 16.980 5.366 -16.351 1.00 91.62 198 GLU A CA 1
ATOM 1589 C C . GLU A 1 198 ? 16.038 6.581 -16.357 1.00 91.62 198 GLU A C 1
ATOM 1591 O O . GLU A 1 198 ? 16.475 7.716 -16.521 1.00 91.62 198 GLU A O 1
ATOM 1596 N N . GLU A 1 199 ? 14.743 6.347 -16.165 1.00 88.12 199 GLU A N 1
ATOM 1597 C CA . GLU A 1 199 ? 13.656 7.328 -16.255 1.00 88.12 199 GLU A CA 1
ATOM 1598 C C . GLU A 1 199 ? 13.185 7.832 -14.882 1.00 88.12 199 GLU A C 1
ATOM 1600 O O . GLU A 1 199 ? 12.393 8.769 -14.801 1.00 88.12 199 GLU A O 1
ATOM 1605 N N . GLY A 1 200 ? 13.647 7.220 -13.788 1.00 88.62 200 GLY A N 1
ATOM 1606 C CA . GLY A 1 200 ? 13.442 7.717 -12.424 1.00 88.62 200 GLY A CA 1
ATOM 1607 C C . GLY A 1 200 ? 12.059 7.470 -11.810 1.00 88.62 200 GLY A C 1
ATOM 1608 O O . GLY A 1 200 ? 11.881 7.760 -10.627 1.00 88.62 200 GLY A O 1
ATOM 1609 N N . PHE A 1 201 ? 11.106 6.890 -12.547 1.00 93.62 201 PHE A N 1
ATOM 1610 C CA . PHE A 1 201 ? 9.813 6.487 -11.986 1.00 93.62 201 PHE A CA 1
ATOM 1611 C C . PHE A 1 201 ? 9.928 5.204 -11.146 1.00 93.62 201 PHE A C 1
ATOM 1613 O O . PHE A 1 201 ? 10.834 4.387 -11.322 1.00 93.62 201 PHE A O 1
ATOM 1620 N N . THR A 1 202 ? 8.980 4.995 -10.236 1.00 96.69 202 THR A N 1
ATOM 1621 C CA . THR A 1 202 ? 8.874 3.785 -9.414 1.00 96.69 202 THR A CA 1
ATOM 1622 C C . THR A 1 202 ? 7.501 3.148 -9.566 1.00 96.69 202 THR A C 1
ATOM 1624 O O . THR A 1 202 ? 6.479 3.802 -9.396 1.00 96.69 202 THR A O 1
ATOM 1627 N N . LEU A 1 203 ? 7.476 1.854 -9.866 1.00 96.94 203 LEU A N 1
ATOM 1628 C CA . LEU A 1 203 ? 6.262 1.047 -9.946 1.00 96.94 203 LEU A CA 1
ATOM 1629 C C . LEU A 1 203 ? 6.000 0.390 -8.590 1.00 96.94 203 LEU A C 1
ATOM 1631 O O . LEU A 1 203 ? 6.906 -0.229 -8.034 1.00 96.94 203 LEU A O 1
ATOM 1635 N N . LEU A 1 204 ? 4.785 0.501 -8.059 1.00 96.12 204 LEU A N 1
ATOM 1636 C CA . LEU A 1 204 ? 4.407 -0.107 -6.785 1.00 96.12 204 LEU A CA 1
ATOM 1637 C C . LEU A 1 204 ? 3.423 -1.252 -7.013 1.00 96.12 204 LEU A C 1
ATOM 1639 O O . LEU A 1 204 ? 2.271 -1.052 -7.415 1.00 96.12 204 LEU A O 1
ATOM 1643 N N . PHE A 1 205 ? 3.893 -2.458 -6.719 1.00 95.88 205 PHE A N 1
ATOM 1644 C CA . PHE A 1 205 ? 3.114 -3.681 -6.831 1.00 95.88 205 PHE A CA 1
ATOM 1645 C C . PHE A 1 205 ? 2.606 -4.128 -5.469 1.00 95.88 205 PHE A C 1
ATOM 1647 O O . PHE A 1 205 ? 3.366 -4.122 -4.503 1.00 95.88 205 PHE A O 1
ATOM 1654 N N . ALA A 1 206 ? 1.351 -4.561 -5.410 1.00 91.94 206 ALA A N 1
ATOM 1655 C CA . ALA A 1 206 ? 0.756 -5.192 -4.237 1.00 91.94 206 ALA A CA 1
ATOM 1656 C C . ALA A 1 206 ? 0.408 -6.658 -4.552 1.00 91.94 206 ALA A C 1
ATOM 1658 O O . ALA A 1 206 ? 0.059 -6.962 -5.699 1.00 91.94 206 ALA A O 1
ATOM 1659 N N . PRO A 1 207 ? 0.511 -7.572 -3.574 1.00 90.12 207 PRO A N 1
ATOM 1660 C CA . PRO A 1 207 ? 0.106 -8.957 -3.759 1.00 90.12 207 PRO A CA 1
ATOM 1661 C C . PRO A 1 207 ? -1.411 -9.036 -3.960 1.00 90.12 207 PRO A C 1
ATOM 1663 O O . PRO A 1 207 ? -2.186 -8.336 -3.303 1.00 90.12 207 PRO A O 1
ATOM 1666 N N . HIS A 1 208 ? -1.839 -9.900 -4.872 1.00 87.56 208 HIS A N 1
ATOM 1667 C CA . HIS A 1 208 ? -3.242 -10.152 -5.162 1.00 87.56 208 HIS A CA 1
ATOM 1668 C C . HIS A 1 208 ? -3.433 -11.628 -5.509 1.00 87.56 208 HIS A C 1
ATOM 1670 O O . HIS A 1 208 ? -2.974 -12.095 -6.552 1.00 87.56 208 HIS A O 1
ATOM 1676 N N . ASN A 1 209 ? -4.124 -12.362 -4.634 1.00 84.62 209 ASN A N 1
ATOM 1677 C CA . ASN A 1 209 ? -4.232 -13.821 -4.697 1.00 84.62 209 ASN A CA 1
ATOM 1678 C C . ASN A 1 209 ? -2.835 -14.468 -4.778 1.00 84.62 209 ASN A C 1
ATOM 1680 O O . ASN A 1 209 ? -2.027 -14.288 -3.868 1.00 84.62 209 ASN A O 1
ATOM 1684 N N . ASP A 1 210 ? -2.544 -15.176 -5.871 1.00 85.88 210 ASP A N 1
ATOM 1685 C CA . ASP A 1 210 ? -1.258 -15.833 -6.130 1.00 85.88 210 ASP A CA 1
ATOM 1686 C C . ASP A 1 210 ? -0.349 -15.034 -7.089 1.00 85.88 210 ASP A C 1
ATOM 1688 O O . ASP A 1 210 ? 0.656 -15.550 -7.579 1.00 85.88 210 ASP A O 1
ATOM 1692 N N . THR A 1 211 ? -0.699 -13.776 -7.384 1.00 90.75 211 THR A N 1
ATOM 1693 C CA . THR A 1 211 ? 0.038 -12.890 -8.298 1.00 90.75 211 THR A CA 1
ATOM 1694 C C . THR A 1 211 ? 0.205 -11.478 -7.713 1.00 90.75 211 THR A C 1
ATOM 1696 O O . THR A 1 211 ? 0.055 -11.262 -6.510 1.00 90.75 211 THR A O 1
ATOM 1699 N N . TRP A 1 212 ? 0.562 -10.511 -8.555 1.00 94.38 212 TRP A N 1
ATOM 1700 C CA . TRP A 1 212 ? 0.833 -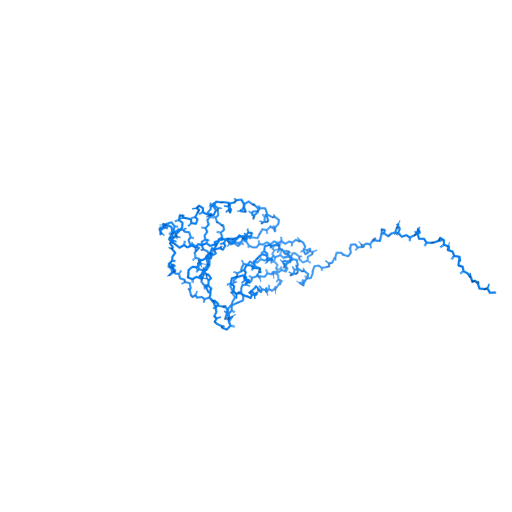9.122 -8.202 1.00 94.38 212 TRP A CA 1
ATOM 1701 C C . TRP A 1 212 ? 0.074 -8.172 -9.120 1.00 94.38 212 TRP A C 1
ATOM 1703 O O . TRP A 1 212 ? 0.021 -8.391 -10.326 1.00 94.38 212 TRP A O 1
ATOM 1713 N N . LEU A 1 213 ? -0.446 -7.080 -8.568 1.00 94.44 213 LEU A N 1
ATOM 1714 C CA . LEU A 1 213 ? -1.036 -5.995 -9.348 1.00 94.44 213 LEU A CA 1
ATOM 1715 C C . LEU A 1 213 ? -0.179 -4.741 -9.236 1.00 94.44 213 LEU A C 1
ATOM 1717 O O . LEU A 1 213 ? 0.239 -4.367 -8.138 1.00 94.44 213 LEU A O 1
ATOM 1721 N N . LEU A 1 214 ? 0.047 -4.062 -10.360 1.00 95.50 214 LEU A N 1
ATOM 1722 C CA . LEU A 1 214 ? 0.538 -2.693 -10.362 1.00 95.50 214 LEU A CA 1
ATOM 1723 C C . LEU A 1 214 ? -0.587 -1.787 -9.861 1.00 95.50 214 LEU A C 1
ATOM 1725 O O . LEU A 1 214 ? -1.612 -1.636 -10.521 1.00 95.50 214 LEU A O 1
ATOM 1729 N N . THR A 1 215 ? -0.381 -1.188 -8.695 1.00 92.81 215 THR A N 1
ATOM 1730 C CA . THR A 1 215 ? -1.381 -0.327 -8.043 1.00 92.81 215 THR A CA 1
ATOM 1731 C C . THR A 1 215 ? -1.060 1.151 -8.191 1.00 92.81 215 THR A C 1
ATOM 1733 O O . THR A 1 215 ? -1.970 1.979 -8.256 1.00 92.81 215 THR A O 1
ATOM 1736 N N . GLN A 1 216 ? 0.231 1.497 -8.242 1.00 93.56 216 GLN A N 1
ATOM 1737 C CA . GLN A 1 216 ? 0.667 2.887 -8.312 1.00 93.56 216 GLN A CA 1
ATOM 1738 C C . GLN A 1 216 ? 1.924 3.061 -9.162 1.00 93.56 216 GLN A C 1
ATOM 1740 O O . GLN A 1 216 ? 2.801 2.195 -9.194 1.00 93.56 216 GLN A O 1
ATOM 1745 N N . ILE A 1 217 ? 2.043 4.233 -9.775 1.00 94.44 217 ILE A N 1
ATOM 1746 C CA . ILE A 1 217 ? 3.260 4.738 -10.409 1.00 94.44 217 ILE A CA 1
ATOM 1747 C C . ILE A 1 217 ? 3.658 6.022 -9.684 1.00 94.44 217 ILE A C 1
ATOM 1749 O O . ILE A 1 217 ? 2.840 6.921 -9.529 1.00 94.44 217 ILE A O 1
ATOM 1753 N N . TRP A 1 218 ? 4.907 6.115 -9.242 1.00 94.06 218 TRP A N 1
ATOM 1754 C CA . TRP A 1 218 ? 5.465 7.285 -8.562 1.00 94.06 218 TRP A CA 1
ATOM 1755 C C . TRP A 1 218 ? 6.526 7.948 -9.436 1.00 94.06 218 TRP A C 1
ATOM 1757 O O . TRP A 1 218 ? 7.351 7.244 -10.022 1.00 94.06 218 TRP A O 1
ATOM 1767 N N . GLN A 1 219 ? 6.519 9.279 -9.517 1.00 90.88 219 GLN A N 1
ATOM 1768 C CA . GLN A 1 219 ? 7.460 10.069 -10.320 1.00 90.88 219 GLN A CA 1
ATOM 1769 C C . GLN A 1 219 ? 7.757 11.443 -9.713 1.00 90.88 219 GLN A C 1
ATOM 1771 O O . GLN A 1 219 ? 6.942 11.934 -8.896 1.00 90.88 219 GLN A O 1
#

Sequence (219 aa):
MTKYAILILVTSMLLSCENASSLLKKECNITTAQQSVWALPEVQAKIQQSKALSGKERIQYTQDTIVVLKNTYYRIKLSYNLSYTQLPIATYLVAKNNCNDISITTPAKELIPYTTYQQQQAQQAQQQKNFPTFFKQFTANMLFRQQHLADQLTTLTTTPDGSLILQEEQELITKNINELQTYTFTYYPDSVCCKNTEEGFTLLFAPHNDTWLLTQIWQ